Protein AF-A0A829ETJ4-F1 (afdb_monomer)

Secondary structure (DSSP, 8-state):
-EEEEEEESSSEEEEEEE--SS---EEEEEE-TTS-B--SSS--BSS---EEEEEETTSSS-EEEEEEETTS-EEEEEE-TTT--PBPP-TTSEEE-GGGHHHHHHTT-SSHHHHHHHHTTEEEB---SBTTBPPPPEEEEEE-SS-EEEEEEETTEEEEEE-SS-EE-SSS-HHHHHHHGGGGTT--SSPPP--S-TTS-----STTGGGTT---S-SHHHHHHHHHHHHHT----SSHHHHHHHHHHHHHTTPPPTT-

Organism: NCBI:txid1157475

Nearest PDB structures (foldseek):
  6a8q-assembly1_C  TM=9.999E-01  e=2.905E-44  Enterococcus faecalis T2
  5gs7-assembly1_A  TM=1.001E+00  e=2.433E-43  Enterococcus faecalis
  6a8t-assembly1_B  TM=9.973E-01  e=6.636E-43  Enterococcus faecalis T2
  4wl3-assembly1_A  TM=9.896E-01  e=3.676E-42  Enterococcus faecalis T2
  8blt-assembly2_C  TM=9.870E-01  e=4.648E-37  Ligilactobacillus salivarius

Foldseek 3Di:
DKKWFWADDPFIDTDMDDDDPDALQKDWDKDPQQDWDDFDQDDIRRGFFIKIAIARPNDPDGQGQKIATPLQKIKHWAAAPPFFDADADDPQAAEGEPSCVRVVQRRHDNAVVVSVVNVVRHGHHQDQPDPVGGDGRTKMWIDGRPFIWIWGQGPVGIDIGTDPLRMAFYDDDPVVLVVVLVVVVQADQDDDDPPPDPVDDDDPPDHRPSRPPQAQDLDRSSLSNQLSVLSVPDDFDNDPVGRVVSVVVSNVSNHDDPPD

Solvent-accessible surface area (backbone atoms only — not comparable to full-atom values): 14994 Å² total; per-residue (Å²): 84,32,44,35,42,53,51,73,72,81,58,68,47,76,54,65,51,83,47,64,98,70,82,59,56,74,34,84,43,73,47,57,35,70,52,66,46,84,49,95,62,46,83,61,38,62,62,38,47,31,31,42,30,42,17,39,65,78,56,102,53,84,40,57,47,30,36,35,22,82,64,53,23,32,40,34,61,26,48,17,76,93,51,40,41,62,36,75,89,52,88,97,37,46,33,38,29,72,76,45,42,60,60,60,46,37,29,76,32,56,41,63,66,56,39,52,62,57,57,73,42,53,37,52,24,74,55,55,85,38,97,92,45,63,75,77,44,41,31,32,46,39,35,32,82,86,52,32,36,37,42,41,37,29,87,93,43,79,44,80,40,84,34,94,74,30,64,48,32,35,56,67,62,66,70,58,59,59,58,55,51,65,82,51,72,80,51,38,93,49,81,69,79,83,80,87,48,93,90,58,91,78,80,85,86,59,87,63,58,14,43,66,85,66,54,85,54,89,49,40,62,29,32,40,54,39,42,42,55,46,53,76,71,56,83,64,58,75,48,68,70,43,41,54,50,47,50,51,54,36,51,60,75,58,60,82,56,94,94,110

Sequence (260 aa):
MCTAITYATKDHYFGRNFDYEMSYNEVVTITPRNYRFDFRKVKNLDKHYAMIGIAAGVANYPLYYEATNEKGLSMAGLNFPGNADYKELQEGKDNVAPFEFIPWILGQCSTIDEAKELLATINLVNIDFSEKLPLSPLHWLLADKEKSIVIESMKDGLHLYDNPVGVLTNNPPFDYQLFNLNNYRSLSNGTPENHFSNQISLDVYSRGMGGLGLPGVLSSVSRFVKATFTKMNAASGDSESESISQFFHILGSVEQQKGV

pLDDT: mean 97.3, std 3.04, range [80.06, 98.94]

Mean predicted aligned error: 2.96 Å

Structure (mmCIF, N/CA/C/O backbone):
data_AF-A0A829ETJ4-F1
#
_entry.id   AF-A0A829ETJ4-F1
#
loop_
_atom_site.group_PDB
_atom_site.id
_atom_site.type_symbol
_atom_site.label_atom_id
_atom_site.label_alt_id
_atom_site.label_comp_id
_atom_site.label_asym_id
_atom_site.label_entity_id
_atom_site.label_seq_id
_atom_site.pdbx_PDB_ins_code
_atom_site.Cartn_x
_atom_site.Cartn_y
_atom_site.Cartn_z
_atom_site.occupancy
_atom_site.B_iso_or_equiv
_atom_site.auth_seq_id
_atom_site.auth_comp_id
_atom_site.auth_asym_id
_atom_site.auth_atom_id
_atom_site.pdbx_PDB_model_num
ATOM 1 N N . MET A 1 1 ? -9.120 5.745 -6.210 1.00 85.31 1 MET A N 1
ATOM 2 C CA . MET A 1 1 ? -8.135 4.811 -6.800 1.00 85.31 1 MET A CA 1
ATOM 3 C C . MET A 1 1 ? -6.792 5.038 -6.121 1.00 85.31 1 MET A C 1
ATOM 5 O O . MET A 1 1 ? -6.577 6.106 -5.587 1.00 85.31 1 MET A O 1
ATOM 9 N N . CYS A 1 2 ? -5.932 4.038 -5.986 1.00 97.00 2 CYS A N 1
ATOM 10 C CA . CYS A 1 2 ? -4.686 4.192 -5.229 1.00 97.00 2 CYS A CA 1
ATOM 11 C C . CYS A 1 2 ? -3.615 3.253 -5.776 1.00 97.00 2 CYS A C 1
ATOM 13 O O . CYS A 1 2 ? -3.955 2.225 -6.365 1.00 97.00 2 CYS A O 1
ATOM 15 N N . THR A 1 3 ? -2.347 3.559 -5.506 1.00 98.81 3 THR A N 1
ATOM 16 C CA . THR A 1 3 ? -1.231 2.616 -5.668 1.00 98.81 3 THR A CA 1
ATOM 17 C C . THR A 1 3 ? -0.341 2.701 -4.435 1.00 98.81 3 THR A C 1
ATOM 19 O O . THR A 1 3 ? 0.123 3.789 -4.122 1.00 98.81 3 THR A O 1
ATOM 22 N N . ALA A 1 4 ? -0.101 1.590 -3.744 1.00 98.88 4 ALA A N 1
ATOM 23 C CA . ALA A 1 4 ? 0.839 1.501 -2.628 1.00 98.88 4 ALA A CA 1
ATOM 24 C C . ALA A 1 4 ? 1.990 0.570 -2.995 1.00 98.88 4 ALA A C 1
ATOM 26 O O . ALA A 1 4 ? 1.771 -0.437 -3.674 1.00 98.88 4 ALA A O 1
ATOM 27 N N . ILE A 1 5 ? 3.202 0.913 -2.562 1.00 98.88 5 ILE A N 1
ATOM 28 C CA . ILE A 1 5 ? 4.410 0.151 -2.877 1.00 98.88 5 ILE A CA 1
ATOM 29 C C . ILE A 1 5 ? 5.322 0.010 -1.656 1.00 98.88 5 ILE A C 1
ATOM 31 O O . ILE A 1 5 ? 5.335 0.867 -0.770 1.00 98.88 5 ILE A O 1
ATOM 35 N N . THR A 1 6 ? 6.138 -1.042 -1.672 1.00 98.69 6 THR A N 1
ATOM 36 C CA . THR A 1 6 ? 7.367 -1.151 -0.884 1.00 98.69 6 THR A CA 1
ATOM 37 C C . THR A 1 6 ? 8.590 -1.060 -1.786 1.00 98.69 6 THR A C 1
ATOM 39 O O . THR A 1 6 ? 8.617 -1.606 -2.895 1.00 98.69 6 THR A O 1
ATOM 42 N N . TYR A 1 7 ? 9.644 -0.424 -1.295 1.00 98.12 7 TYR A N 1
ATOM 43 C CA . TYR A 1 7 ? 10.938 -0.351 -1.965 1.00 98.12 7 TYR A CA 1
ATOM 44 C C . TYR A 1 7 ? 12.033 -0.516 -0.920 1.00 98.12 7 TYR A C 1
ATOM 46 O O . TYR A 1 7 ? 11.920 0.025 0.175 1.00 98.12 7 TYR A O 1
ATOM 54 N N . ALA A 1 8 ? 13.069 -1.277 -1.243 1.00 93.81 8 ALA A N 1
ATOM 55 C CA . ALA A 1 8 ? 14.175 -1.519 -0.334 1.00 93.81 8 ALA A CA 1
ATOM 56 C C . ALA A 1 8 ? 15.487 -1.166 -1.030 1.00 93.81 8 ALA A C 1
ATOM 58 O O . ALA A 1 8 ? 15.718 -1.585 -2.165 1.00 93.81 8 ALA A O 1
ATOM 59 N N . THR A 1 9 ? 16.320 -0.405 -0.330 1.00 90.75 9 THR A N 1
ATOM 60 C CA . THR A 1 9 ? 17.718 -0.136 -0.681 1.00 90.75 9 THR A CA 1
ATOM 61 C C . THR A 1 9 ? 18.571 -0.617 0.493 1.00 90.75 9 THR A C 1
ATOM 63 O O . THR A 1 9 ? 18.529 -1.800 0.834 1.00 90.75 9 THR A O 1
ATOM 66 N N . LYS A 1 10 ? 19.277 0.289 1.174 1.00 92.81 10 LYS A N 1
ATOM 67 C CA . LYS A 1 10 ? 19.810 0.065 2.517 1.00 92.81 10 LYS A CA 1
ATOM 68 C C . LYS A 1 10 ? 18.696 0.038 3.571 1.00 92.81 10 LYS A C 1
ATOM 70 O O . LYS A 1 10 ? 18.752 -0.779 4.488 1.00 92.81 10 LYS A O 1
ATOM 75 N N . ASP A 1 11 ? 17.713 0.924 3.424 1.00 95.81 11 ASP A N 1
ATOM 76 C CA . ASP A 1 11 ? 16.538 1.030 4.290 1.00 95.81 11 ASP A CA 1
ATOM 77 C C . ASP A 1 11 ? 15.284 0.501 3.571 1.00 95.81 11 ASP A C 1
ATOM 79 O O . ASP A 1 11 ? 15.311 0.174 2.379 1.00 95.81 11 ASP A O 1
ATOM 83 N N . HIS A 1 12 ? 14.177 0.381 4.307 1.00 95.75 12 HIS A N 1
ATOM 84 C CA . HIS A 1 12 ? 12.884 -0.049 3.778 1.00 95.75 12 HIS A CA 1
ATOM 85 C C . HIS A 1 12 ? 11.904 1.123 3.737 1.00 95.75 12 HIS A C 1
ATOM 87 O O . HIS A 1 12 ? 11.679 1.789 4.747 1.00 95.75 12 HIS A O 1
ATOM 93 N N . TYR A 1 13 ? 11.268 1.314 2.586 1.00 98.44 13 TYR A N 1
ATOM 94 C CA . TYR A 1 13 ? 10.328 2.395 2.324 1.00 98.44 13 TYR A CA 1
ATOM 95 C C . TYR A 1 13 ? 8.950 1.834 1.994 1.00 98.44 13 TYR A C 1
ATOM 97 O O . TYR A 1 13 ? 8.812 0.896 1.205 1.00 98.44 13 TYR A O 1
ATOM 105 N N . PHE A 1 14 ? 7.930 2.470 2.557 1.00 98.81 14 PHE A N 1
ATOM 106 C CA . PHE A 1 14 ? 6.523 2.192 2.313 1.00 98.81 14 PHE A CA 1
ATOM 107 C C . PHE A 1 14 ? 5.784 3.505 2.078 1.00 98.81 14 PHE A C 1
ATOM 109 O O . PHE A 1 14 ? 6.048 4.508 2.739 1.00 98.81 14 PHE A O 1
ATOM 116 N N . GLY A 1 15 ? 4.827 3.495 1.161 1.00 98.44 15 GLY A N 1
ATOM 117 C CA . GLY A 1 15 ? 4.074 4.690 0.818 1.00 98.44 15 GLY A CA 1
ATOM 118 C C . GLY A 1 15 ? 3.098 4.437 -0.315 1.00 98.44 15 GLY A C 1
ATOM 119 O O . GLY A 1 15 ? 3.018 3.334 -0.866 1.00 98.44 15 GLY A O 1
ATOM 120 N N . ARG A 1 16 ? 2.317 5.465 -0.643 1.00 98.69 16 ARG A N 1
ATOM 121 C CA . ARG A 1 16 ? 1.204 5.328 -1.578 1.00 98.69 16 ARG A CA 1
ATOM 122 C C . ARG A 1 16 ? 0.840 6.630 -2.275 1.00 98.69 16 ARG A C 1
ATOM 124 O O . ARG A 1 16 ? 0.963 7.703 -1.696 1.00 98.69 16 ARG A O 1
ATOM 131 N N . ASN A 1 17 ? 0.287 6.496 -3.475 1.00 98.50 17 ASN A N 1
ATOM 132 C CA . ASN A 1 17 ? -0.566 7.504 -4.092 1.00 98.50 17 ASN A CA 1
ATOM 133 C C . ASN A 1 17 ? -1.990 7.377 -3.532 1.00 98.50 17 ASN A C 1
ATOM 135 O O . ASN A 1 17 ? -2.554 6.273 -3.458 1.00 98.50 17 ASN A O 1
ATOM 139 N N . PHE A 1 18 ? -2.565 8.511 -3.138 1.00 97.00 18 PHE A N 1
ATOM 140 C CA . PHE A 1 18 ? -3.955 8.639 -2.713 1.00 97.00 18 PHE A CA 1
ATOM 141 C C . PHE A 1 18 ? -4.749 9.358 -3.810 1.00 97.00 18 PHE A C 1
ATOM 143 O O . PHE A 1 18 ? -4.813 10.584 -3.834 1.00 97.00 18 PHE A O 1
ATOM 150 N N . ASP A 1 19 ? -5.333 8.599 -4.743 1.00 92.19 19 ASP A N 1
ATOM 151 C CA . ASP A 1 19 ? -6.086 9.172 -5.864 1.00 92.19 19 ASP A CA 1
ATOM 152 C C . ASP A 1 19 ? -7.583 9.211 -5.523 1.00 92.19 19 ASP A C 1
ATOM 154 O O . ASP A 1 19 ? -8.314 8.219 -5.639 1.00 92.19 19 ASP A O 1
ATOM 158 N N . TYR A 1 20 ? -8.073 10.365 -5.094 1.00 87.00 20 TYR A N 1
ATOM 159 C CA . TYR A 1 20 ? -9.491 10.563 -4.818 1.00 87.00 20 TYR A CA 1
ATOM 160 C C . TYR A 1 20 ? -9.978 11.886 -5.404 1.00 87.00 20 TYR A C 1
ATOM 162 O O . TYR A 1 20 ? -9.203 12.819 -5.598 1.00 87.00 20 TYR A O 1
ATOM 170 N N . GLU A 1 21 ? -11.269 11.958 -5.720 1.00 82.06 21 GLU A N 1
ATOM 171 C CA . GLU A 1 21 ? -11.869 13.134 -6.366 1.00 82.06 21 GLU A CA 1
ATOM 172 C C . GLU A 1 21 ? -12.049 14.310 -5.395 1.00 82.06 21 GLU A C 1
ATOM 174 O O . GLU A 1 21 ? -12.214 15.456 -5.815 1.00 82.06 21 GLU A O 1
ATOM 179 N N . MET A 1 22 ? -12.020 14.030 -4.090 1.00 80.06 22 MET A N 1
ATOM 180 C CA . MET A 1 22 ? -12.260 14.993 -3.019 1.00 80.06 22 MET A CA 1
ATOM 181 C C . MET A 1 22 ? -11.152 14.933 -1.964 1.00 80.06 22 MET A C 1
ATOM 183 O O . MET A 1 22 ? -10.530 13.897 -1.758 1.00 80.06 22 MET A O 1
ATOM 187 N N . SER A 1 23 ? -10.939 16.049 -1.272 1.00 81.25 23 SER A N 1
ATOM 188 C CA . SER A 1 23 ? -10.069 16.130 -0.093 1.00 81.25 23 SER A CA 1
ATOM 189 C C . SER A 1 23 ? -10.928 16.130 1.173 1.00 81.25 23 SER A C 1
ATOM 191 O O . SER A 1 23 ? -11.938 16.834 1.241 1.00 81.25 23 SER A O 1
ATOM 193 N N . TYR A 1 24 ? -10.520 15.359 2.179 1.00 81.88 24 TYR A N 1
ATOM 194 C CA . TYR A 1 24 ? -11.126 15.275 3.510 1.00 81.88 24 TYR A CA 1
ATOM 195 C C . TYR A 1 24 ? -10.231 15.911 4.581 1.00 81.88 24 TYR A C 1
ATOM 197 O O 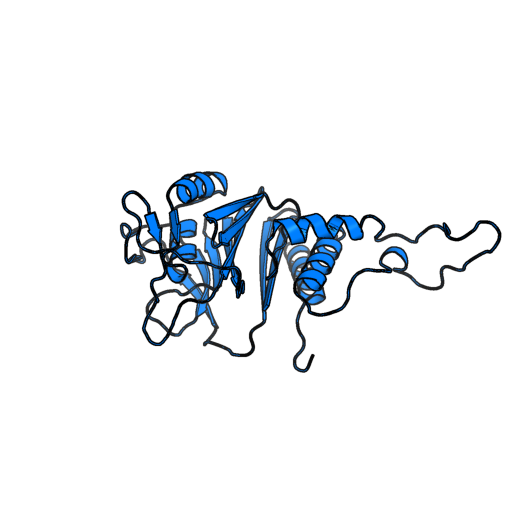. TYR A 1 24 ? -10.124 15.389 5.693 1.00 81.88 24 TYR A O 1
ATOM 205 N N . ASN A 1 25 ? -9.593 17.045 4.270 1.00 92.81 25 ASN A N 1
ATOM 206 C CA . ASN A 1 25 ? -8.676 17.720 5.194 1.00 92.81 25 ASN A CA 1
ATOM 207 C C . ASN A 1 25 ? -7.556 16.765 5.659 1.00 92.81 25 ASN A C 1
ATOM 209 O O . ASN A 1 25 ? -7.378 16.525 6.854 1.00 92.81 25 ASN A O 1
ATOM 213 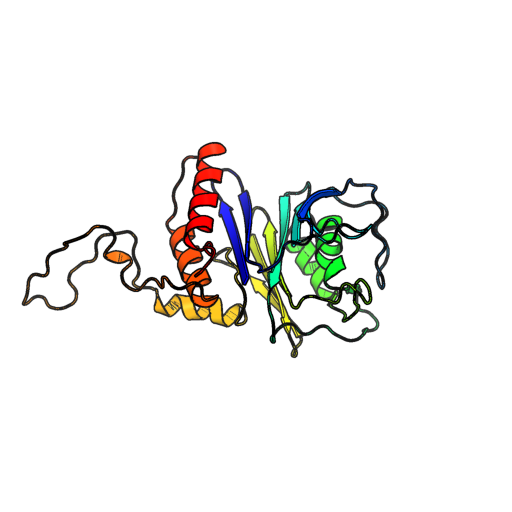N N . GLU A 1 26 ? -6.864 16.154 4.695 1.00 95.81 26 GLU A N 1
ATOM 214 C CA . GLU A 1 26 ? -5.748 15.236 4.924 1.00 95.81 26 GLU A CA 1
ATOM 215 C C . GLU A 1 26 ? -4.664 15.912 5.772 1.00 95.81 26 GLU A C 1
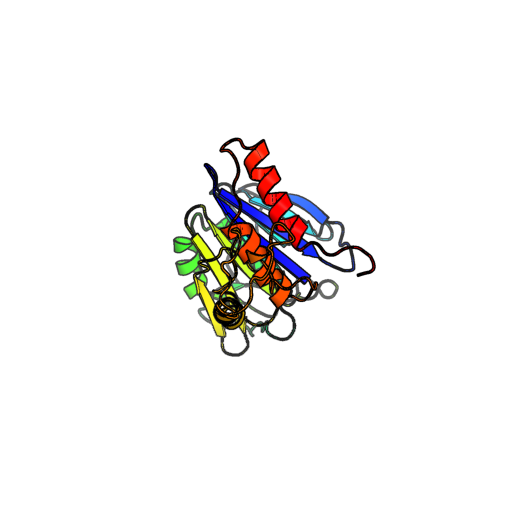ATOM 217 O O . GLU A 1 26 ? -4.149 16.974 5.417 1.00 95.81 26 GLU A O 1
ATOM 222 N N . VAL A 1 27 ? -4.289 15.283 6.886 1.00 97.50 27 VAL A N 1
ATOM 223 C CA . VAL A 1 27 ? -3.269 15.805 7.801 1.00 97.50 27 VAL A CA 1
ATOM 224 C C . VAL A 1 27 ? -2.306 14.711 8.234 1.00 97.50 27 VAL A C 1
ATOM 226 O O . VAL A 1 27 ? -2.707 13.590 8.562 1.00 97.50 27 VAL A O 1
ATOM 229 N N . VAL A 1 28 ? -1.018 15.053 8.292 1.00 98.44 28 VAL A N 1
ATOM 230 C CA . VAL A 1 28 ? -0.015 14.195 8.931 1.00 98.44 28 VAL A CA 1
ATOM 231 C C . VAL A 1 28 ? -0.318 14.148 10.425 1.00 98.44 28 VAL A C 1
ATOM 233 O O . VAL A 1 28 ? -0.333 15.176 11.100 1.00 98.44 28 VAL A O 1
ATOM 236 N N . THR A 1 29 ? -0.564 12.948 10.936 1.00 98.62 29 THR A N 1
ATOM 237 C CA . THR A 1 29 ? -1.001 12.701 12.309 1.00 98.62 29 THR A CA 1
ATOM 238 C C . THR A 1 29 ? -0.043 11.742 12.993 1.00 98.62 29 THR A C 1
ATOM 240 O O . THR A 1 29 ? 0.185 10.627 12.519 1.00 98.62 29 THR A O 1
ATOM 243 N N . ILE A 1 30 ? 0.488 12.166 14.140 1.00 98.75 30 ILE A N 1
ATOM 244 C CA . ILE A 1 30 ? 1.283 11.325 15.036 1.00 98.75 30 ILE A CA 1
ATOM 245 C C . ILE A 1 30 ? 0.396 10.925 16.210 1.00 98.75 30 ILE A C 1
ATOM 247 O O . ILE A 1 30 ? -0.053 11.789 16.964 1.00 98.75 30 ILE A O 1
ATOM 251 N N . THR A 1 31 ? 0.186 9.626 16.405 1.00 98.75 31 THR A N 1
ATOM 252 C CA . THR A 1 31 ? -0.506 9.106 17.586 1.00 98.75 31 THR A CA 1
ATOM 253 C C . THR A 1 31 ? 0.531 8.570 18.580 1.00 98.75 31 THR A C 1
ATOM 255 O O . THR A 1 31 ? 1.184 7.559 18.303 1.00 98.75 31 THR A O 1
ATOM 258 N N . PRO A 1 32 ? 0.750 9.247 19.725 1.00 98.62 32 PRO A N 1
ATOM 259 C CA . PRO A 1 32 ? 1.758 8.846 20.703 1.00 98.62 32 PRO A CA 1
ATOM 260 C C . PRO A 1 32 ? 1.321 7.607 21.496 1.00 98.62 32 PRO A C 1
ATOM 262 O O . PRO A 1 32 ? 0.137 7.329 21.625 1.00 98.62 32 PRO A O 1
ATOM 265 N N . ARG A 1 33 ? 2.285 6.916 22.117 1.00 98.69 33 ARG A N 1
ATOM 266 C CA . ARG A 1 33 ? 2.104 5.609 22.790 1.00 98.69 33 ARG A CA 1
ATOM 267 C C . ARG A 1 33 ? 0.994 5.520 23.840 1.00 98.69 33 ARG A C 1
ATOM 269 O O . ARG A 1 33 ? 0.542 4.421 24.125 1.00 98.69 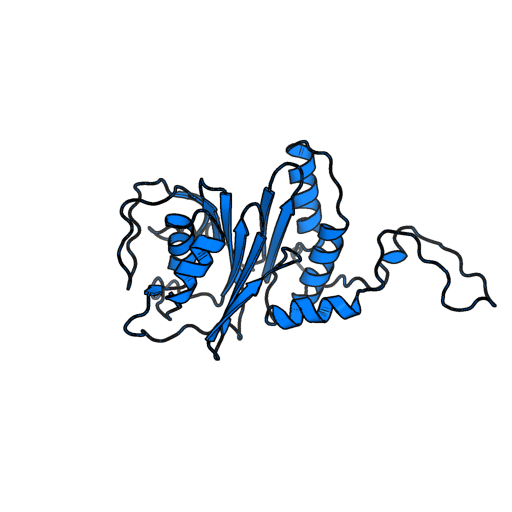33 ARG A O 1
ATOM 276 N N . ASN A 1 34 ? 0.649 6.640 24.475 1.00 98.44 34 ASN A N 1
ATOM 277 C CA . ASN A 1 34 ? -0.326 6.707 25.572 1.00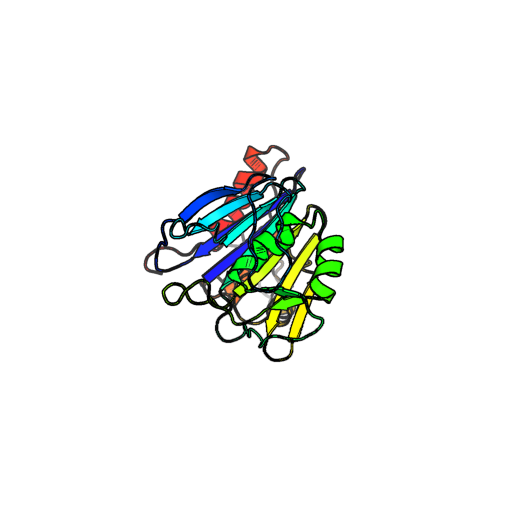 98.44 34 ASN A CA 1
ATOM 278 C C . ASN A 1 34 ? -1.618 7.428 25.150 1.00 98.44 34 ASN A C 1
ATOM 280 O O . ASN A 1 34 ? -2.389 7.861 26.005 1.00 98.44 34 ASN A O 1
ATOM 284 N N . TYR A 1 35 ? -1.821 7.642 23.848 1.00 98.38 35 TYR A N 1
ATOM 285 C CA . TYR A 1 35 ? -3.148 7.957 23.345 1.00 98.38 35 TYR A CA 1
ATOM 286 C C . TYR A 1 35 ? -4.017 6.709 23.520 1.00 98.38 35 TYR A C 1
ATOM 288 O O . TYR A 1 35 ? -3.558 5.590 23.322 1.00 98.38 35 TYR A O 1
ATOM 296 N N . ARG A 1 36 ? -5.263 6.876 23.947 1.00 98.06 36 ARG A N 1
ATOM 297 C CA . ARG A 1 36 ? -6.152 5.737 24.163 1.00 98.06 36 ARG A CA 1
ATOM 298 C C . ARG A 1 36 ? -6.919 5.443 22.882 1.00 98.06 36 ARG A C 1
ATOM 300 O O . ARG A 1 36 ? -7.660 6.301 22.410 1.00 98.06 36 ARG A O 1
ATOM 307 N N . PHE A 1 37 ? -6.797 4.224 22.363 1.00 98.50 37 PHE A N 1
ATOM 308 C CA . PHE A 1 37 ? -7.695 3.733 21.322 1.00 98.50 37 PHE A CA 1
ATOM 309 C C . PHE A 1 37 ? -8.920 3.075 21.949 1.00 98.50 37 PHE A C 1
ATOM 311 O O . PHE A 1 37 ? -8.828 1.987 22.523 1.00 98.50 37 PHE A O 1
ATOM 318 N N . ASP A 1 38 ? -10.065 3.747 21.826 1.00 97.69 38 ASP A N 1
ATOM 319 C CA . ASP A 1 38 ? -11.371 3.174 22.131 1.00 97.69 38 ASP A CA 1
ATOM 320 C C . ASP A 1 38 ? -11.886 2.397 20.914 1.00 97.69 38 ASP A C 1
ATOM 322 O O . ASP A 1 38 ? -12.224 2.994 19.890 1.00 97.69 38 ASP A O 1
ATOM 326 N N . PHE A 1 39 ? -11.935 1.071 21.035 1.00 98.31 39 PHE A N 1
ATOM 327 C CA . PHE A 1 39 ? -12.462 0.187 20.001 1.00 98.31 39 PHE A CA 1
ATOM 328 C C . PHE A 1 39 ? -13.922 -0.168 20.287 1.00 98.31 39 PHE A C 1
ATOM 330 O O . PHE A 1 39 ? -14.331 -0.336 21.437 1.00 98.31 39 PHE A O 1
ATOM 337 N N . ARG A 1 40 ? -14.740 -0.313 19.242 1.00 98.06 40 ARG A N 1
ATOM 338 C CA . ARG A 1 40 ? -16.186 -0.548 19.393 1.00 98.06 40 ARG A CA 1
ATOM 339 C C . ARG A 1 40 ? -16.513 -1.910 19.999 1.00 98.06 40 ARG A C 1
ATOM 341 O O . ARG A 1 40 ? -17.498 -2.024 20.733 1.00 98.06 40 ARG A O 1
ATOM 348 N N . LYS A 1 41 ? -15.771 -2.952 19.608 1.00 98.31 41 LYS A N 1
ATOM 349 C CA . LYS A 1 41 ? -16.135 -4.362 19.853 1.00 98.31 41 LYS A CA 1
ATOM 350 C C . LYS A 1 41 ? -14.968 -5.257 20.284 1.00 98.31 41 LYS A C 1
ATOM 352 O O . LYS A 1 41 ? -15.164 -6.457 20.453 1.00 98.31 41 LYS A O 1
ATOM 357 N N . VAL A 1 42 ? -13.800 -4.671 20.528 1.00 97.94 42 VAL A N 1
ATOM 358 C CA . VAL A 1 42 ? -12.635 -5.331 21.134 1.00 97.94 42 VAL A CA 1
ATOM 359 C C . VAL A 1 42 ? -12.118 -4.494 22.301 1.00 97.94 42 VAL A C 1
ATOM 361 O O . VAL A 1 42 ? -12.594 -3.387 22.549 1.00 97.94 42 VAL A O 1
ATOM 364 N N . LYS A 1 43 ? -11.165 -5.034 23.063 1.00 97.19 43 LYS A N 1
ATOM 365 C CA . LYS A 1 43 ? -10.579 -4.323 24.200 1.00 97.19 43 LYS A CA 1
ATOM 366 C C . LYS A 1 43 ? -9.807 -3.089 23.725 1.00 97.19 43 LYS A C 1
ATOM 368 O O . LYS A 1 43 ? -9.021 -3.165 22.788 1.00 97.19 43 LYS A O 1
ATOM 373 N N . ASN A 1 44 ? -9.980 -1.988 24.447 1.00 98.19 44 ASN A N 1
ATOM 374 C CA . ASN A 1 44 ? -9.227 -0.757 24.238 1.00 98.19 44 ASN A CA 1
ATOM 375 C C . ASN A 1 44 ? -7.720 -0.945 24.446 1.00 98.19 44 ASN A C 1
ATOM 377 O O . ASN A 1 44 ? -7.287 -1.738 25.289 1.00 98.19 44 ASN A O 1
ATOM 381 N N . LEU A 1 45 ? -6.933 -0.136 23.737 1.00 98.25 45 LEU A N 1
ATOM 382 C CA . LEU A 1 45 ? -5.494 -0.015 23.954 1.00 98.25 45 LEU A CA 1
ATOM 383 C C . LEU A 1 45 ? -5.197 1.329 24.625 1.00 98.25 45 LEU A C 1
ATOM 385 O O . LEU A 1 45 ? -5.174 2.366 23.968 1.00 98.25 45 LEU A O 1
ATOM 389 N N . ASP A 1 46 ? -4.953 1.308 25.938 1.00 98.00 46 ASP A N 1
ATOM 390 C CA . ASP A 1 46 ? -4.497 2.493 26.688 1.00 98.00 46 ASP A CA 1
ATOM 391 C C . ASP A 1 46 ? -2.996 2.778 26.471 1.00 98.00 46 ASP A C 1
ATOM 393 O O . ASP A 1 46 ? -2.512 3.876 26.744 1.00 98.00 46 ASP A O 1
ATOM 397 N N . LYS A 1 47 ? -2.247 1.767 26.007 1.00 98.06 47 LYS A N 1
ATOM 398 C CA . LYS A 1 47 ? -0.836 1.867 25.637 1.00 98.06 47 LYS A CA 1
ATOM 399 C C . LYS A 1 47 ? -0.556 1.010 24.410 1.00 98.06 47 LYS A C 1
ATOM 401 O O . LYS A 1 47 ? -0.915 -0.164 24.389 1.00 98.06 47 LYS A O 1
ATOM 406 N N . HIS A 1 48 ? 0.112 1.590 23.424 1.00 98.75 48 HIS A N 1
ATOM 407 C CA . HIS A 1 48 ? 0.384 0.969 22.131 1.00 98.75 48 HIS A CA 1
ATOM 408 C C . HIS A 1 48 ? 1.676 1.542 21.516 1.00 98.75 48 HIS A C 1
ATOM 410 O O . HIS A 1 48 ? 2.293 2.454 22.078 1.00 98.75 48 HIS A O 1
ATOM 416 N N . TYR A 1 49 ? 2.120 1.018 20.374 1.00 98.88 49 TYR A N 1
ATOM 417 C CA . TYR A 1 49 ? 3.227 1.615 19.619 1.00 98.88 49 TYR A CA 1
ATOM 418 C C . TYR A 1 49 ? 2.847 2.983 19.052 1.00 98.88 49 TYR A C 1
ATOM 420 O O . TYR A 1 49 ? 1.740 3.167 18.547 1.00 98.88 49 TYR A O 1
ATOM 428 N N . ALA A 1 50 ? 3.761 3.951 19.124 1.00 98.88 50 ALA A N 1
ATOM 429 C CA . ALA A 1 50 ? 3.575 5.227 18.446 1.00 98.88 50 ALA A CA 1
ATOM 430 C C . ALA A 1 50 ? 3.522 5.008 16.930 1.00 98.88 50 ALA A C 1
ATOM 432 O O . ALA A 1 50 ? 4.238 4.156 16.403 1.00 98.88 50 ALA A O 1
ATOM 433 N N . MET A 1 51 ? 2.706 5.796 16.237 1.00 98.75 51 MET A N 1
ATOM 434 C CA . MET A 1 51 ? 2.565 5.720 14.784 1.00 98.75 51 MET A CA 1
ATOM 435 C C . MET A 1 51 ? 2.437 7.100 14.153 1.00 98.75 51 MET A C 1
ATOM 437 O O . MET A 1 51 ? 1.992 8.052 14.796 1.00 98.75 51 MET A O 1
ATOM 441 N N . ILE A 1 52 ? 2.854 7.195 12.896 1.00 98.88 52 ILE A N 1
ATOM 442 C CA . ILE A 1 52 ? 2.761 8.385 12.054 1.00 98.88 52 ILE A CA 1
ATOM 443 C C . ILE A 1 52 ? 2.160 7.994 10.707 1.00 98.88 52 ILE A C 1
ATOM 445 O O . ILE A 1 52 ? 2.500 6.956 10.148 1.00 98.88 52 ILE A O 1
ATOM 449 N N . GLY A 1 53 ? 1.275 8.829 10.180 1.00 98.69 53 GLY A N 1
ATOM 450 C CA . GLY A 1 53 ? 0.617 8.590 8.900 1.00 98.69 53 GLY A CA 1
ATOM 451 C C . GLY A 1 53 ? -0.228 9.778 8.470 1.00 98.69 53 GLY A C 1
ATOM 452 O O . GLY A 1 53 ? -0.303 10.770 9.198 1.00 98.69 53 GLY A O 1
ATOM 453 N N . ILE A 1 54 ? -0.880 9.681 7.316 1.00 98.50 54 ILE A N 1
ATOM 454 C CA . ILE A 1 54 ? -1.884 10.662 6.894 1.00 98.50 54 ILE A CA 1
ATOM 455 C C . ILE A 1 54 ? -3.259 10.154 7.322 1.00 98.50 54 ILE A C 1
ATOM 457 O O . ILE A 1 54 ? -3.628 9.007 7.065 1.00 98.50 54 ILE A O 1
ATOM 461 N N . ALA A 1 55 ? -4.023 11.017 7.984 1.00 97.44 55 ALA A N 1
ATOM 462 C CA . ALA A 1 55 ? -5.382 10.739 8.426 1.00 97.44 55 ALA A CA 1
ATOM 463 C C . ALA A 1 55 ? -6.356 11.811 7.928 1.00 97.44 55 ALA A C 1
ATOM 465 O O . ALA A 1 55 ? -5.957 12.933 7.603 1.00 97.44 55 ALA A O 1
ATOM 466 N N . ALA A 1 56 ? -7.644 11.478 7.911 1.00 95.19 56 ALA A N 1
ATOM 467 C CA . ALA A 1 56 ? -8.699 12.457 7.696 1.00 95.19 56 ALA A CA 1
ATOM 468 C C . ALA A 1 56 ? -8.864 13.329 8.955 1.00 95.19 56 ALA A C 1
ATOM 470 O O . ALA A 1 56 ? -9.300 12.853 10.007 1.00 95.19 56 ALA A O 1
ATOM 471 N N . GLY A 1 57 ? -8.543 14.621 8.855 1.00 91.81 57 GLY A N 1
ATOM 472 C CA . GLY A 1 57 ? -8.583 15.585 9.960 1.00 91.81 57 GLY A CA 1
ATOM 473 C C . GLY A 1 57 ? -9.990 16.082 10.305 1.00 91.81 57 GLY A C 1
ATOM 474 O O . GLY A 1 57 ? -10.179 17.277 10.523 1.00 91.81 57 GLY A O 1
ATOM 475 N N . VAL A 1 58 ? -10.988 15.195 10.283 1.00 88.12 58 VAL A N 1
ATOM 476 C CA . VAL A 1 58 ? -12.426 15.529 10.377 1.00 88.12 58 VAL A CA 1
ATOM 477 C C . VAL A 1 58 ? -13.115 14.946 11.611 1.00 88.12 58 VAL A C 1
ATOM 479 O O . VAL A 1 58 ? -14.298 15.197 11.837 1.00 88.12 58 VAL A O 1
ATOM 482 N N . ALA A 1 59 ? -12.395 14.169 12.417 1.00 86.56 59 ALA A N 1
ATOM 483 C CA . ALA A 1 59 ? -12.927 13.489 13.587 1.00 86.56 59 ALA A CA 1
ATOM 484 C C . ALA A 1 59 ? -11.956 13.561 14.769 1.00 86.56 59 ALA A C 1
ATOM 486 O O . ALA A 1 59 ? -10.750 13.710 14.596 1.00 86.56 59 ALA A O 1
ATOM 487 N N . ASN A 1 60 ? -12.477 13.379 15.985 1.00 89.62 60 ASN A N 1
ATOM 488 C CA . ASN A 1 60 ? -11.657 13.223 17.191 1.00 89.62 60 ASN A CA 1
ATOM 489 C C . ASN A 1 60 ? -11.138 11.777 17.350 1.00 89.62 60 ASN A C 1
ATOM 491 O O . ASN A 1 60 ? -11.209 11.191 18.427 1.00 89.62 60 ASN A O 1
ATOM 495 N N . TYR A 1 61 ? -10.701 11.182 16.244 1.00 95.56 61 TYR A N 1
ATOM 496 C CA . TYR A 1 61 ? -10.124 9.845 16.141 1.00 95.56 61 TYR A CA 1
ATOM 497 C C . TYR A 1 61 ? -9.207 9.843 14.911 1.00 95.56 61 TYR A C 1
ATOM 499 O O . TYR A 1 61 ? -9.605 10.405 13.885 1.00 95.56 61 TYR A O 1
ATOM 507 N N . PRO A 1 62 ? -8.001 9.252 14.966 1.00 96.69 62 PRO A N 1
ATOM 508 C CA . PRO A 1 62 ? -7.078 9.278 13.837 1.00 96.69 62 PRO A CA 1
ATOM 509 C C . PRO A 1 62 ? -7.523 8.278 12.756 1.00 96.69 62 PRO A C 1
ATOM 511 O O . PRO A 1 62 ? -7.123 7.116 12.739 1.00 96.69 62 PRO A O 1
ATOM 514 N N . LEU A 1 63 ? -8.383 8.741 11.849 1.00 97.50 63 LEU A N 1
ATOM 515 C CA . LEU A 1 63 ? -8.878 7.980 10.700 1.00 97.50 63 LEU A CA 1
ATOM 516 C C . LEU A 1 63 ? -7.793 7.885 9.618 1.00 97.50 63 LEU A C 1
ATOM 518 O O . LEU A 1 63 ? -7.809 8.636 8.644 1.00 97.50 63 LEU A O 1
ATOM 522 N N . TYR A 1 64 ? -6.814 7.007 9.836 1.00 98.44 64 TYR A N 1
ATOM 523 C CA . TYR A 1 64 ? -5.664 6.825 8.952 1.00 98.44 64 TYR A CA 1
ATOM 524 C C . TYR A 1 64 ? -6.048 6.269 7.575 1.00 98.44 64 TYR A C 1
ATOM 526 O O . TYR A 1 64 ? -6.798 5.300 7.466 1.00 98.44 64 TYR A O 1
ATOM 534 N N . TYR A 1 65 ? -5.454 6.840 6.527 1.00 98.12 65 TYR A N 1
ATOM 535 C CA . TYR A 1 65 ? -5.413 6.249 5.187 1.00 98.12 65 TYR A CA 1
ATOM 536 C C . TYR A 1 65 ? -4.254 5.259 5.057 1.00 98.12 65 TYR A C 1
ATOM 538 O O . TYR A 1 65 ? -4.399 4.181 4.472 1.00 98.12 65 TYR A O 1
ATOM 546 N N . GLU A 1 66 ? -3.116 5.633 5.635 1.00 98.75 66 GLU A N 1
ATOM 547 C CA . GLU A 1 66 ? -1.934 4.814 5.840 1.00 98.75 66 GLU A CA 1
ATOM 548 C C . GLU A 1 66 ? -1.147 5.3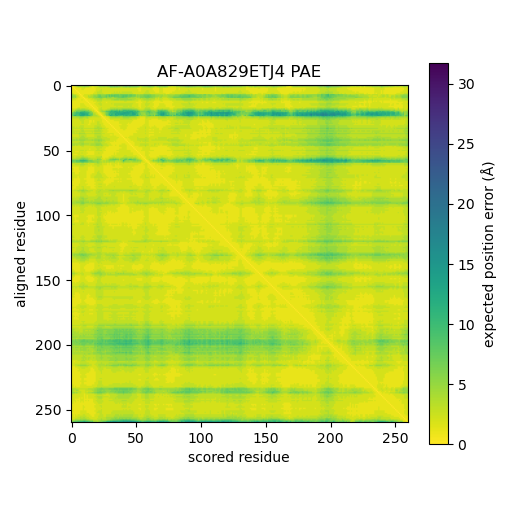25 7.045 1.00 98.75 66 GLU A C 1
ATOM 550 O O . GLU A 1 66 ? -1.256 6.495 7.415 1.00 98.75 66 GLU A O 1
ATOM 555 N N . ALA A 1 67 ? -0.342 4.453 7.643 1.00 98.88 67 ALA A N 1
ATOM 556 C CA . ALA A 1 67 ? 0.579 4.809 8.713 1.00 98.88 67 ALA A CA 1
ATOM 557 C C . ALA A 1 67 ? 1.744 3.815 8.806 1.00 98.88 67 ALA A C 1
ATOM 559 O O . ALA A 1 67 ? 1.661 2.692 8.307 1.00 98.88 67 ALA A O 1
ATOM 560 N N . THR A 1 68 ? 2.812 4.227 9.485 1.00 98.88 68 THR A N 1
ATOM 561 C CA . THR A 1 68 ? 3.887 3.356 9.968 1.00 98.88 68 THR A CA 1
ATOM 562 C C . THR A 1 68 ? 4.047 3.521 11.473 1.00 98.88 68 THR A C 1
ATOM 564 O O . THR A 1 68 ? 3.876 4.624 12.005 1.00 98.88 68 THR A O 1
ATOM 567 N N . ASN A 1 69 ? 4.360 2.439 12.181 1.00 98.88 69 ASN A N 1
ATOM 568 C CA . ASN A 1 69 ? 4.645 2.498 13.609 1.00 98.88 69 ASN A CA 1
ATOM 569 C C . ASN A 1 69 ? 6.146 2.613 13.907 1.00 98.88 69 ASN A C 1
ATOM 571 O O . ASN A 1 69 ? 7.006 2.415 13.052 1.00 98.88 69 ASN A O 1
ATOM 575 N N . GLU A 1 70 ? 6.476 2.896 15.166 1.00 98.75 70 GLU A N 1
ATOM 576 C CA . GLU A 1 70 ? 7.859 3.027 15.647 1.00 98.75 70 GLU A CA 1
ATOM 577 C C . GLU A 1 70 ? 8.707 1.743 15.535 1.00 98.75 70 GLU A C 1
ATOM 579 O O . GLU A 1 70 ? 9.889 1.760 15.879 1.00 98.75 70 GLU A O 1
ATOM 584 N N . LYS A 1 71 ? 8.110 0.620 15.119 1.00 98.62 71 LYS A N 1
ATOM 585 C CA . LYS A 1 71 ? 8.785 -0.663 14.890 1.00 98.62 71 LYS A CA 1
ATOM 586 C C . LYS A 1 71 ? 9.074 -0.932 13.413 1.00 98.62 71 LYS A C 1
ATOM 588 O O . LYS A 1 71 ? 9.742 -1.917 13.118 1.00 98.62 71 LYS A O 1
ATOM 593 N N . GLY A 1 72 ? 8.642 -0.048 12.513 1.00 98.25 72 GLY A N 1
ATOM 594 C CA . GLY A 1 72 ? 8.841 -0.193 11.071 1.00 98.25 72 GLY A CA 1
ATOM 595 C C . GLY A 1 72 ? 7.793 -1.072 10.386 1.00 98.25 72 GLY A C 1
ATOM 596 O O . GLY A 1 72 ? 8.037 -1.531 9.273 1.00 98.25 72 GLY A O 1
ATOM 597 N N . LEU A 1 73 ? 6.644 -1.311 11.031 1.00 98.88 73 LEU A N 1
ATOM 598 C CA . LEU A 1 73 ? 5.484 -1.941 10.404 1.00 98.88 73 LEU A CA 1
ATOM 599 C C . LEU A 1 73 ? 4.583 -0.853 9.813 1.00 98.88 73 LEU A C 1
ATOM 601 O O . LEU A 1 73 ? 4.176 0.073 10.517 1.00 98.88 73 LEU A O 1
ATOM 605 N N . SER A 1 74 ? 4.257 -0.981 8.531 1.00 98.88 74 SER A N 1
ATOM 606 C CA . SER A 1 74 ? 3.479 -0.008 7.765 1.00 98.88 74 SER A CA 1
ATOM 607 C C . SER A 1 74 ? 2.228 -0.632 7.174 1.00 98.88 74 SER A C 1
ATOM 609 O O . SER A 1 74 ? 2.272 -1.762 6.695 1.00 98.88 74 SER A O 1
ATOM 611 N N . MET A 1 75 ? 1.124 0.110 7.154 1.00 98.94 75 MET A N 1
ATOM 612 C CA . MET A 1 75 ? -0.155 -0.354 6.623 1.00 98.94 75 MET A CA 1
ATOM 613 C C . MET A 1 75 ? -0.869 0.757 5.856 1.00 98.94 75 MET A C 1
ATOM 615 O O . MET A 1 75 ? -0.890 1.896 6.314 1.00 98.94 75 MET A O 1
ATOM 619 N N . ALA A 1 76 ? -1.494 0.427 4.725 1.00 98.94 76 ALA A N 1
ATOM 620 C CA . ALA A 1 76 ? -2.321 1.348 3.942 1.00 98.94 76 ALA A CA 1
ATOM 621 C C . ALA A 1 76 ? -3.629 0.681 3.523 1.00 98.94 76 ALA A C 1
ATOM 623 O O . ALA A 1 76 ? -3.608 -0.443 3.025 1.00 98.94 76 ALA A O 1
ATOM 624 N N . GLY A 1 77 ? -4.750 1.392 3.676 1.00 98.75 77 GLY A N 1
ATOM 625 C CA . GLY A 1 77 ? -6.051 0.998 3.134 1.00 98.75 77 GLY A CA 1
ATOM 626 C C . GLY A 1 77 ? -6.279 1.610 1.756 1.00 98.75 77 GLY A C 1
ATOM 627 O O . GLY A 1 77 ? -6.188 2.827 1.594 1.00 98.75 77 GLY A O 1
ATOM 628 N N . LEU A 1 78 ? -6.553 0.783 0.749 1.00 98.81 78 LEU A N 1
ATOM 629 C CA . LEU A 1 78 ? -6.763 1.183 -0.643 1.00 98.81 78 LEU A CA 1
ATOM 630 C C . LEU A 1 78 ? -8.186 0.821 -1.083 1.00 98.81 78 LEU A C 1
ATOM 632 O O . LEU A 1 78 ? -8.744 -0.177 -0.643 1.00 98.81 78 LEU A O 1
ATOM 636 N N . ASN A 1 79 ? -8.777 1.637 -1.958 1.00 98.12 79 ASN A N 1
ATOM 637 C CA . ASN A 1 79 ? -10.162 1.461 -2.405 1.00 98.12 79 ASN A CA 1
ATOM 638 C C . ASN A 1 79 ? -10.382 0.098 -3.095 1.00 98.12 79 ASN A C 1
ATOM 640 O O . ASN A 1 79 ? -9.672 -0.221 -4.049 1.00 98.12 79 ASN A O 1
ATOM 644 N N . PHE A 1 80 ? -11.398 -0.655 -2.676 1.00 98.50 80 PHE A N 1
ATOM 645 C CA . PHE A 1 80 ? -11.718 -2.005 -3.163 1.00 98.50 80 PHE A CA 1
ATOM 646 C C . PHE A 1 80 ? -13.236 -2.210 -3.386 1.00 98.50 80 PHE A C 1
ATOM 648 O O . PHE A 1 80 ? -13.863 -3.109 -2.815 1.00 98.50 80 PHE A O 1
ATOM 655 N N . PRO A 1 81 ? -13.884 -1.336 -4.182 1.00 97.25 81 PRO A N 1
ATOM 656 C CA . PRO A 1 81 ? -15.338 -1.288 -4.291 1.00 97.25 81 PRO A CA 1
ATOM 657 C C . PRO A 1 81 ? -15.896 -2.531 -4.983 1.00 97.25 81 PRO A C 1
ATOM 659 O O . PRO A 1 81 ? -15.341 -3.003 -5.973 1.00 97.25 81 PRO A O 1
ATOM 662 N N . GLY A 1 82 ? -17.021 -3.040 -4.482 1.00 97.25 82 GLY A N 1
ATOM 663 C CA . GLY A 1 82 ? -17.722 -4.201 -5.042 1.00 97.25 82 GLY A CA 1
ATOM 664 C C . GLY A 1 82 ? -17.136 -5.565 -4.662 1.00 97.25 82 GLY A C 1
ATOM 665 O O . GLY A 1 82 ? -17.862 -6.552 -4.751 1.00 97.25 82 GLY A O 1
ATOM 666 N N . ASN A 1 83 ? -15.880 -5.620 -4.206 1.00 98.00 83 ASN A N 1
ATOM 667 C CA . ASN A 1 83 ? -15.246 -6.843 -3.708 1.00 98.00 83 ASN A CA 1
ATOM 668 C C . ASN A 1 83 ? -15.129 -6.867 -2.179 1.00 98.00 83 ASN A C 1
ATOM 670 O O . ASN A 1 83 ? -15.291 -7.935 -1.589 1.00 98.00 83 ASN A O 1
ATOM 674 N N . ALA A 1 84 ? -14.892 -5.710 -1.543 1.00 98.62 84 ALA A N 1
ATOM 675 C CA . ALA A 1 84 ? -14.884 -5.605 -0.088 1.00 98.62 84 ALA A CA 1
ATOM 676 C C . ALA A 1 84 ? -16.245 -6.011 0.499 1.00 98.62 84 ALA A C 1
ATOM 678 O O . ALA A 1 84 ? -17.287 -5.499 0.083 1.00 98.62 84 ALA A O 1
ATOM 679 N N . ASP A 1 85 ? -16.221 -6.901 1.486 1.00 98.75 85 ASP A N 1
ATOM 680 C CA . ASP A 1 85 ? -17.396 -7.385 2.201 1.00 98.75 85 ASP A CA 1
ATOM 681 C C . ASP A 1 85 ? -17.093 -7.421 3.702 1.00 98.75 85 ASP A C 1
ATOM 683 O O . ASP A 1 85 ? -16.205 -8.151 4.159 1.00 98.75 85 ASP A O 1
ATOM 687 N N . TYR A 1 86 ? -17.812 -6.594 4.458 1.00 98.62 86 TYR A N 1
ATOM 688 C CA . TYR A 1 86 ? -17.686 -6.484 5.909 1.00 98.62 86 TYR A CA 1
ATOM 689 C C . TYR A 1 86 ? -18.827 -7.227 6.583 1.00 98.62 86 TYR A C 1
ATOM 691 O O . TYR A 1 86 ? -19.967 -7.205 6.123 1.00 98.62 86 TYR A O 1
ATOM 699 N N . LYS A 1 87 ? -18.502 -7.913 7.670 1.00 98.44 87 LYS A N 1
ATOM 700 C CA . LYS A 1 87 ? -19.337 -8.958 8.248 1.00 98.44 87 LYS A CA 1
ATOM 701 C C . LYS A 1 87 ? -20.228 -8.428 9.361 1.00 98.44 87 LYS A C 1
ATOM 703 O O . LYS A 1 87 ? -19.990 -7.370 9.945 1.00 98.44 87 LYS A O 1
ATOM 708 N N . GLU A 1 88 ? -21.232 -9.223 9.694 1.00 98.38 88 GLU A N 1
ATOM 709 C CA . GLU A 1 88 ? -21.929 -9.090 10.967 1.00 98.38 88 GLU A CA 1
ATOM 710 C C . GLU A 1 88 ? -21.006 -9.476 12.129 1.00 98.38 88 GLU A C 1
ATOM 712 O O . GLU A 1 88 ? -19.968 -10.120 11.944 1.00 98.38 88 GLU A O 1
ATOM 717 N N . LEU A 1 89 ? -21.397 -9.089 13.344 1.00 98.31 89 LEU A N 1
ATOM 718 C CA . LEU A 1 89 ? -20.687 -9.489 14.556 1.00 98.31 89 LEU A CA 1
ATOM 719 C C . LEU A 1 89 ? -20.620 -11.017 14.665 1.00 98.31 89 LEU A C 1
ATOM 721 O O . LEU A 1 89 ? -21.630 -11.705 14.518 1.00 98.31 89 LEU A O 1
ATOM 725 N N . GLN A 1 90 ? -19.442 -11.532 15.007 1.00 98.00 90 GLN A N 1
ATOM 726 C CA . GLN A 1 90 ? -19.218 -12.956 15.227 1.00 98.00 90 GLN A CA 1
ATOM 727 C C . GLN A 1 90 ? -18.663 -13.198 16.633 1.00 98.00 90 GLN A C 1
ATOM 729 O O . GLN A 1 90 ? -17.644 -12.628 17.025 1.00 98.00 90 GLN A O 1
ATOM 734 N N . GLU A 1 91 ? -19.330 -14.056 17.404 1.00 97.50 91 GLU A N 1
ATOM 735 C CA . GLU A 1 91 ? -18.871 -14.447 18.739 1.00 97.50 91 GLU A CA 1
ATOM 736 C C . GLU A 1 91 ? -17.539 -15.213 18.667 1.00 97.50 91 GLU A C 1
ATOM 738 O O . GLU A 1 91 ? -17.294 -15.983 17.737 1.00 97.50 91 GLU A O 1
ATOM 743 N N . GLY A 1 92 ? -16.657 -14.979 19.643 1.00 96.94 92 GLY A N 1
ATOM 744 C CA . GLY A 1 92 ? -15.330 -15.602 19.700 1.00 96.94 92 GLY A CA 1
ATOM 745 C C . GLY A 1 92 ? -14.312 -15.049 18.695 1.00 96.94 92 GLY A C 1
ATOM 746 O O . GLY A 1 92 ? -13.204 -15.576 18.616 1.00 96.94 92 GLY A O 1
ATOM 747 N N . LYS A 1 93 ? -14.668 -14.004 17.937 1.00 98.19 93 LYS A N 1
ATOM 748 C CA . LYS A 1 93 ? -13.771 -13.275 17.033 1.00 98.19 93 LYS A CA 1
ATOM 749 C C . LYS A 1 93 ? -13.464 -11.877 17.557 1.00 98.19 93 LYS A C 1
ATOM 751 O O . LYS A 1 93 ? -14.283 -11.258 18.242 1.00 98.19 93 LYS A O 1
ATOM 756 N N . ASP A 1 94 ? -12.315 -11.356 17.151 1.00 98.56 94 ASP A N 1
ATOM 757 C CA . ASP A 1 94 ? -11.964 -9.954 17.332 1.00 98.56 94 ASP A CA 1
ATOM 758 C C . ASP A 1 94 ? -12.691 -9.124 16.274 1.00 98.56 94 ASP A C 1
ATOM 760 O O . ASP A 1 94 ? -12.269 -9.019 15.124 1.00 98.56 94 ASP A O 1
ATOM 764 N N . ASN A 1 95 ? -13.844 -8.579 16.655 1.00 98.81 95 ASN A N 1
ATOM 765 C CA . ASN A 1 95 ? -14.687 -7.790 15.766 1.00 98.81 95 ASN A CA 1
ATOM 766 C C . ASN A 1 95 ? -14.129 -6.365 15.662 1.00 98.81 95 ASN A C 1
ATOM 768 O O . ASN A 1 95 ? -14.251 -5.582 16.601 1.00 98.81 95 ASN A O 1
ATOM 772 N N . VAL A 1 96 ? -13.524 -6.025 14.528 1.00 98.81 96 VAL A N 1
ATOM 773 C CA . VAL A 1 96 ? -12.833 -4.744 14.316 1.00 98.81 96 VAL A CA 1
ATOM 774 C C . VAL A 1 96 ? -13.472 -4.029 13.135 1.00 98.81 96 VAL A C 1
ATOM 776 O O . VAL A 1 96 ? -13.650 -4.625 12.073 1.00 98.81 96 VAL A O 1
ATOM 779 N N . ALA A 1 97 ? -13.854 -2.762 13.291 1.00 98.62 97 ALA A N 1
ATOM 780 C CA . ALA A 1 97 ? -14.367 -1.998 12.160 1.00 98.62 97 ALA A CA 1
ATOM 781 C C . ALA A 1 97 ? -13.212 -1.590 11.219 1.00 98.62 97 ALA A C 1
ATOM 783 O O . ALA A 1 97 ? -12.111 -1.306 11.692 1.00 98.62 97 ALA A O 1
ATOM 784 N N . PRO A 1 98 ? -13.421 -1.475 9.896 1.00 98.69 98 PRO A N 1
ATOM 785 C CA . PRO A 1 98 ? -12.354 -1.093 8.963 1.00 98.69 98 PRO A CA 1
ATOM 786 C C . PRO A 1 98 ? -11.626 0.218 9.310 1.00 98.69 98 PRO A C 1
ATOM 788 O O . PRO A 1 98 ? -10.422 0.319 9.087 1.00 98.69 98 PRO A O 1
ATOM 791 N N . PHE A 1 99 ? -12.316 1.203 9.903 1.00 98.38 99 PHE A N 1
ATOM 792 C CA . PHE A 1 99 ? -11.697 2.464 10.343 1.00 98.38 99 PHE A CA 1
ATOM 793 C C . PHE A 1 99 ? -10.778 2.308 11.570 1.00 98.38 99 PHE A C 1
ATOM 795 O O . PHE A 1 99 ? -9.943 3.168 11.837 1.00 98.38 99 PHE A O 1
ATOM 802 N N . GLU A 1 100 ? -10.934 1.218 12.320 1.00 98.75 100 GLU A N 1
ATOM 803 C CA . GLU A 1 100 ? -10.133 0.864 13.494 1.00 98.75 100 GLU A CA 1
ATOM 804 C C . GLU A 1 100 ? -8.937 -0.013 13.125 1.00 98.75 100 GLU A C 1
ATOM 806 O O . GLU A 1 100 ? -8.031 -0.202 13.933 1.00 98.75 100 GLU A O 1
ATOM 811 N N . PHE A 1 101 ? -8.926 -0.567 11.912 1.00 98.88 101 PHE A N 1
ATOM 812 C CA . PHE A 1 101 ? -8.056 -1.682 11.568 1.00 98.88 101 PHE A CA 1
ATOM 813 C C . PHE A 1 101 ? -6.569 -1.308 11.530 1.00 98.88 101 PHE A C 1
ATOM 815 O O . PHE A 1 101 ? -5.742 -2.052 12.053 1.00 98.88 101 PHE A O 1
ATOM 822 N N . ILE A 1 102 ? -6.225 -0.129 10.994 1.00 98.88 102 ILE A N 1
ATOM 823 C CA . ILE A 1 102 ? -4.842 0.376 11.018 1.00 98.88 102 ILE A CA 1
ATOM 824 C C . ILE A 1 102 ? -4.360 0.582 12.469 1.00 98.88 102 ILE A C 1
ATOM 826 O O . ILE A 1 102 ? -3.342 -0.016 12.823 1.00 98.88 102 ILE A O 1
ATOM 830 N N . PRO A 1 103 ? -5.066 1.340 13.341 1.00 98.75 103 PRO A N 1
ATOM 831 C CA . PRO A 1 103 ? -4.738 1.413 14.767 1.00 98.75 103 PRO A CA 1
ATOM 832 C C . PRO A 1 103 ? -4.627 0.052 15.457 1.00 98.75 103 PRO A C 1
ATOM 834 O O . PRO A 1 103 ? -3.722 -0.159 16.265 1.00 98.75 103 PRO A O 1
ATOM 837 N N . TRP A 1 104 ? -5.536 -0.871 15.133 1.00 98.81 104 TRP A N 1
ATOM 838 C CA . TRP A 1 104 ? -5.578 -2.195 15.735 1.00 98.81 104 TRP A CA 1
ATOM 839 C C . TRP A 1 104 ? -4.368 -3.039 15.347 1.00 98.81 104 TRP A C 1
ATOM 841 O O . TRP A 1 104 ? -3.810 -3.677 16.218 1.00 98.81 104 TRP A O 1
ATOM 851 N N . ILE A 1 105 ? -3.890 -3.023 14.103 1.00 98.75 105 ILE A N 1
ATOM 852 C CA . ILE A 1 105 ? -2.659 -3.748 13.744 1.00 98.75 105 ILE A CA 1
ATOM 853 C C . ILE A 1 105 ? -1.420 -3.003 14.255 1.00 98.75 105 ILE A C 1
ATOM 855 O O . ILE A 1 105 ? -0.610 -3.547 15.007 1.00 98.75 105 ILE A O 1
ATOM 859 N N . LEU A 1 106 ? -1.272 -1.7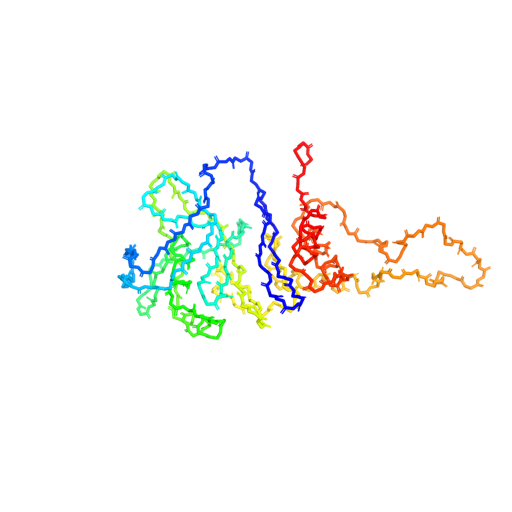30 13.887 1.00 98.88 106 LEU A N 1
ATOM 860 C CA . LEU A 1 106 ? -0.040 -0.978 14.127 1.00 98.88 106 LEU A CA 1
ATOM 861 C C . LEU A 1 106 ? 0.201 -0.651 15.602 1.00 98.88 106 LEU A C 1
ATOM 863 O O . LEU A 1 106 ? 1.341 -0.391 15.986 1.00 98.88 106 LEU A O 1
ATOM 867 N N . GLY A 1 107 ? -0.840 -0.669 16.436 1.00 98.75 107 GLY A N 1
ATOM 868 C CA . GLY A 1 107 ? -0.718 -0.436 17.870 1.00 98.75 107 GLY A CA 1
ATOM 869 C C . GLY A 1 107 ? -0.074 -1.590 18.645 1.00 98.75 107 GLY A C 1
ATOM 870 O O . GLY A 1 107 ? 0.490 -1.348 19.714 1.00 98.75 107 GLY A O 1
ATOM 871 N N . GLN A 1 108 ? -0.132 -2.818 18.123 1.00 98.44 108 GLN A N 1
ATOM 872 C CA . GLN A 1 108 ? 0.248 -4.036 18.857 1.00 98.44 108 GLN A CA 1
ATOM 873 C C . GLN A 1 108 ? 1.213 -4.960 18.109 1.00 98.44 108 GLN A C 1
ATOM 875 O O . GLN A 1 108 ? 1.854 -5.778 18.759 1.00 98.44 108 GLN A O 1
ATOM 880 N N . CYS A 1 109 ? 1.383 -4.806 16.794 1.00 98.75 109 CYS A N 1
ATOM 881 C CA . CYS A 1 109 ? 2.302 -5.628 16.009 1.00 98.75 109 CYS A CA 1
ATOM 882 C C . CYS A 1 109 ? 3.568 -4.853 15.626 1.00 98.75 109 CYS A C 1
ATOM 884 O O . CYS A 1 109 ? 3.518 -3.688 15.235 1.00 98.75 109 CYS A O 1
ATOM 886 N N . SER A 1 110 ? 4.713 -5.517 15.708 1.00 98.56 110 SER A N 1
ATOM 887 C CA . SER A 1 110 ? 6.026 -5.027 15.287 1.00 98.56 110 SER A CA 1
ATOM 888 C C . SER A 1 110 ? 6.511 -5.658 13.979 1.00 98.56 110 SER A C 1
ATOM 890 O O . SER A 1 110 ? 7.369 -5.086 13.311 1.00 98.56 110 SER A O 1
ATOM 892 N N . THR A 1 111 ? 5.945 -6.806 13.599 1.00 98.62 111 THR A N 1
ATOM 893 C CA . THR A 1 111 ? 6.285 -7.562 12.386 1.00 98.62 111 THR A CA 1
ATOM 894 C C . THR A 1 111 ? 5.030 -8.098 11.703 1.00 98.62 111 THR A C 1
ATOM 896 O O . THR A 1 111 ? 3.950 -8.158 12.299 1.00 98.62 111 THR A O 1
ATOM 899 N N . ILE A 1 112 ? 5.173 -8.538 10.453 1.00 98.44 112 ILE A N 1
ATOM 900 C CA . ILE A 1 112 ? 4.105 -9.236 9.734 1.00 98.44 112 ILE A CA 1
ATOM 901 C C . ILE A 1 112 ? 3.742 -10.572 10.387 1.00 98.44 112 ILE A C 1
ATOM 903 O O . ILE A 1 112 ? 2.584 -10.969 10.300 1.00 98.44 112 ILE A O 1
ATOM 907 N N . ASP A 1 113 ? 4.674 -11.265 11.042 1.00 98.31 113 ASP A N 1
ATOM 908 C CA . ASP A 1 113 ? 4.361 -12.548 11.688 1.00 98.31 113 ASP A CA 1
ATOM 909 C C . ASP A 1 113 ? 3.431 -12.358 12.890 1.00 98.31 113 ASP A C 1
ATOM 911 O O . ASP A 1 113 ? 2.396 -13.018 12.965 1.00 98.31 113 ASP A O 1
ATOM 915 N N . GLU A 1 114 ? 3.713 -11.372 13.747 1.00 98.38 114 GLU A N 1
ATOM 916 C CA . GLU A 1 114 ? 2.803 -10.983 14.835 1.00 98.38 114 GLU A CA 1
ATOM 917 C C . GLU A 1 114 ? 1.440 -10.529 14.289 1.00 98.38 114 GLU A C 1
ATOM 919 O O . GLU A 1 114 ? 0.392 -10.865 14.844 1.00 98.38 114 GLU A O 1
ATOM 924 N N . ALA A 1 115 ? 1.430 -9.798 13.169 1.00 98.50 115 ALA A N 1
ATOM 925 C CA . ALA A 1 115 ? 0.185 -9.401 12.521 1.00 98.50 115 ALA A CA 1
ATOM 926 C C . ALA A 1 115 ? -0.596 -10.607 11.978 1.00 98.50 115 ALA A C 1
ATOM 928 O O . ALA A 1 115 ? -1.814 -10.638 12.112 1.00 98.50 115 ALA A O 1
ATOM 929 N N . LYS A 1 116 ? 0.062 -11.620 11.398 1.00 98.38 116 LYS A N 1
ATOM 930 C CA . LYS A 1 116 ? -0.599 -12.845 10.909 1.00 98.38 116 LYS A CA 1
ATOM 931 C C . LYS A 1 116 ? -1.242 -13.643 12.044 1.00 98.38 116 LYS A C 1
ATOM 933 O O . LYS A 1 116 ? -2.350 -14.142 11.859 1.00 98.38 116 LYS A O 1
ATOM 938 N N . GLU A 1 117 ? -0.589 -13.738 13.203 1.00 98.06 117 GLU A N 1
ATOM 939 C CA . GLU A 1 117 ? -1.172 -14.370 14.396 1.00 98.06 117 GLU A CA 1
ATOM 940 C C . GLU A 1 117 ? -2.453 -13.653 14.832 1.00 98.06 117 GLU A C 1
ATOM 942 O O . GLU A 1 117 ? -3.485 -14.285 15.052 1.00 98.06 117 GLU A O 1
ATOM 947 N N . LEU A 1 118 ? -2.406 -12.323 14.873 1.00 97.69 118 LEU A N 1
ATOM 948 C CA . LEU A 1 118 ? -3.535 -11.485 15.251 1.00 97.69 118 LEU A CA 1
ATOM 949 C C . LEU A 1 118 ? -4.677 -11.521 14.209 1.00 97.69 118 LEU A C 1
ATOM 951 O O . LEU A 1 118 ? -5.857 -11.545 14.551 1.00 97.69 118 LEU A O 1
ATOM 955 N N . LEU A 1 119 ? -4.352 -11.586 12.917 1.00 98.44 119 LEU A N 1
ATOM 956 C CA . LEU A 1 119 ? -5.333 -11.696 11.831 1.00 98.44 119 LEU A CA 1
ATOM 957 C C . LEU A 1 119 ? -6.051 -13.054 11.803 1.00 98.44 119 LEU A C 1
ATOM 959 O O . LEU A 1 119 ? -7.117 -13.160 11.202 1.00 98.44 119 LEU A O 1
ATOM 963 N N . ALA A 1 120 ? -5.533 -14.092 12.466 1.00 97.69 120 ALA A N 1
ATOM 964 C CA . ALA A 1 120 ? -6.210 -15.388 12.541 1.00 97.69 120 ALA A CA 1
ATOM 965 C C . ALA A 1 120 ? -7.538 -15.325 13.332 1.00 97.69 120 ALA A C 1
ATOM 967 O O . ALA A 1 120 ? -8.452 -16.135 13.118 1.00 97.69 120 ALA A O 1
ATOM 968 N N . THR A 1 121 ? -7.674 -14.351 14.237 1.00 96.38 121 THR A N 1
ATOM 969 C CA . THR A 1 121 ? -8.849 -14.179 15.107 1.00 96.38 121 THR A CA 1
ATOM 970 C C . THR A 1 121 ? -9.769 -13.040 14.679 1.00 96.38 121 THR A C 1
ATOM 972 O O . THR A 1 121 ? -10.874 -12.941 15.214 1.00 96.38 121 THR A O 1
ATOM 975 N N . ILE A 1 122 ? -9.378 -12.222 13.699 1.00 98.44 122 ILE A N 1
ATOM 976 C CA . ILE A 1 122 ? -10.146 -11.038 13.299 1.00 98.44 122 ILE A CA 1
ATOM 977 C C . ILE A 1 122 ? -11.454 -11.393 12.574 1.00 98.44 122 ILE A C 1
ATOM 979 O O . ILE A 1 122 ? -11.564 -12.395 11.862 1.00 98.44 122 ILE A O 1
ATOM 983 N N . ASN A 1 123 ? -12.442 -10.519 12.735 1.00 98.69 123 ASN A N 1
ATOM 984 C CA . ASN A 1 123 ? -13.617 -10.385 11.888 1.00 98.69 123 ASN A CA 1
ATOM 985 C C . ASN A 1 123 ? -13.812 -8.893 11.563 1.00 98.69 123 ASN A C 1
ATOM 987 O O . ASN A 1 123 ? -14.022 -8.090 12.473 1.00 98.69 123 ASN A O 1
ATOM 991 N N . LEU A 1 124 ? -13.714 -8.505 10.287 1.00 98.81 124 LEU A N 1
ATOM 992 C CA . LEU A 1 124 ? -13.895 -7.107 9.881 1.00 98.81 124 LEU A CA 1
ATOM 993 C C . LEU A 1 124 ? -15.383 -6.789 9.768 1.00 98.81 124 LEU A C 1
ATOM 995 O O . LEU A 1 124 ? -16.052 -7.293 8.867 1.00 98.81 124 LEU A O 1
ATOM 999 N N . VAL A 1 125 ? -15.900 -5.966 10.681 1.00 98.69 125 VAL A N 1
ATOM 1000 C CA . VAL A 1 125 ? -17.347 -5.798 10.874 1.00 98.69 125 VAL A CA 1
ATOM 1001 C C . VAL A 1 125 ? -17.909 -4.522 10.267 1.00 98.69 125 VAL A C 1
ATOM 1003 O O . VAL A 1 125 ? -17.266 -3.472 10.269 1.00 98.69 125 VAL A O 1
ATOM 1006 N N . ASN A 1 126 ? -19.147 -4.612 9.781 1.00 98.38 126 ASN A N 1
ATOM 1007 C CA . ASN A 1 126 ? -19.870 -3.524 9.132 1.00 98.38 126 ASN A CA 1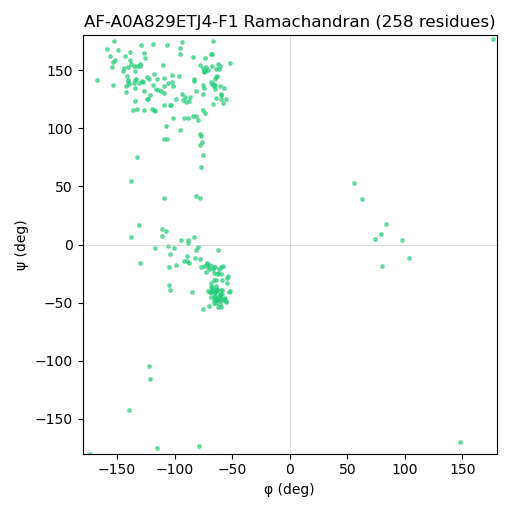
ATOM 1008 C C . ASN A 1 126 ? -20.420 -2.505 10.150 1.00 98.38 126 ASN A C 1
ATOM 1010 O O . ASN A 1 126 ? -21.624 -2.394 10.371 1.00 98.38 126 ASN A O 1
ATOM 1014 N N . ILE A 1 127 ? -19.516 -1.796 10.826 1.00 98.44 127 ILE A N 1
ATOM 1015 C CA . ILE A 1 127 ? -19.835 -0.727 11.775 1.00 98.44 127 ILE A CA 1
ATOM 1016 C C . ILE A 1 127 ? -19.252 0.581 11.252 1.00 98.44 127 ILE A C 1
ATOM 1018 O O . ILE A 1 127 ? -18.035 0.749 11.212 1.00 98.44 127 ILE A O 1
ATOM 1022 N N . ASP A 1 128 ? -20.121 1.530 10.920 1.00 97.94 128 ASP A N 1
ATOM 1023 C CA . ASP A 1 128 ? -19.705 2.867 10.507 1.00 97.94 128 ASP A CA 1
ATOM 1024 C C . ASP A 1 128 ? -18.987 3.627 11.631 1.00 97.94 128 ASP A C 1
ATOM 1026 O O . ASP A 1 128 ? -19.264 3.465 12.833 1.00 97.94 128 ASP A O 1
ATOM 1030 N N . PHE A 1 129 ? -18.078 4.525 11.240 1.00 96.75 129 PHE A N 1
ATOM 1031 C CA . PHE A 1 129 ? -17.488 5.460 12.190 1.00 96.75 129 PHE A CA 1
ATOM 1032 C C . PHE A 1 129 ? -18.579 6.369 12.773 1.00 96.75 129 PHE A C 1
ATOM 1034 O O . PHE A 1 129 ? -18.676 6.531 13.990 1.00 96.75 129 PHE A O 1
ATOM 1041 N N . SER A 1 130 ? -19.430 6.925 11.909 1.00 95.81 130 SER A N 1
ATOM 1042 C CA . SER A 1 130 ? -20.631 7.684 12.275 1.00 95.81 130 SER A CA 1
ATOM 1043 C C . SER A 1 130 ? -21.615 7.702 11.106 1.00 95.81 130 SER A C 1
ATOM 1045 O O . SER A 1 130 ? -21.216 7.434 9.978 1.00 95.81 130 SER A O 1
ATOM 1047 N N . GLU A 1 131 ? -22.855 8.141 11.329 1.00 93.62 131 GLU A N 1
ATOM 1048 C CA . GLU A 1 131 ? -23.852 8.301 10.250 1.00 93.62 131 GLU A CA 1
ATOM 1049 C C . GLU A 1 131 ? -23.369 9.190 9.089 1.00 93.62 131 GLU A C 1
ATOM 1051 O O . GLU A 1 131 ? -23.792 9.021 7.950 1.00 93.62 131 GLU A O 1
ATOM 1056 N N . LYS A 1 132 ? -22.476 10.152 9.366 1.00 91.88 132 LYS A N 1
ATOM 1057 C CA . LYS A 1 132 ? -21.924 11.077 8.361 1.00 91.88 132 LYS A CA 1
ATOM 1058 C C . LYS A 1 132 ? -20.654 10.559 7.686 1.00 91.88 132 LYS A C 1
ATOM 1060 O O . LYS A 1 132 ? -20.219 11.142 6.698 1.00 91.88 132 LYS A O 1
ATOM 1065 N N . LEU A 1 133 ? -20.037 9.522 8.247 1.00 91.88 133 LEU A N 1
ATOM 1066 C CA . LEU A 1 133 ? -18.775 8.943 7.792 1.00 91.88 133 LEU A CA 1
ATOM 1067 C C . LEU A 1 133 ? -18.945 7.418 7.725 1.00 91.88 133 LEU A C 1
ATOM 1069 O O . LEU A 1 133 ? -18.488 6.716 8.638 1.00 91.88 133 LEU A O 1
ATOM 1073 N N . PRO A 1 134 ? -19.650 6.923 6.690 1.00 94.88 134 PRO A N 1
ATOM 1074 C CA . PRO A 1 134 ? -19.825 5.496 6.486 1.00 94.88 134 PRO A CA 1
ATOM 1075 C C . PRO A 1 134 ? -18.505 4.824 6.103 1.00 94.88 134 PRO A C 1
ATOM 1077 O O . PRO A 1 134 ? -17.536 5.479 5.702 1.00 94.88 134 PRO A O 1
ATOM 1080 N N . LEU A 1 135 ? -18.466 3.499 6.215 1.00 96.38 135 LEU A N 1
ATOM 1081 C CA . LEU A 1 135 ? -17.302 2.716 5.825 1.00 96.38 135 LEU A CA 1
ATOM 1082 C C . LEU A 1 135 ? -16.972 2.879 4.337 1.00 96.38 135 LEU A C 1
ATOM 1084 O O . LEU A 1 135 ? -17.830 2.800 3.459 1.00 96.38 135 LEU A O 1
ATOM 1088 N N . SER A 1 136 ? -15.680 3.035 4.052 1.00 95.75 136 SER A N 1
ATOM 1089 C CA . SER A 1 136 ? -15.150 2.887 2.696 1.00 95.75 136 SER A CA 1
ATOM 1090 C C . SER A 1 136 ? -14.892 1.406 2.393 1.00 95.75 136 SER A C 1
ATOM 1092 O O . SER A 1 136 ? -14.434 0.686 3.284 1.00 95.75 136 SER A O 1
ATOM 1094 N N . PRO A 1 137 ? -15.135 0.923 1.162 1.00 97.81 137 PRO A N 1
ATOM 1095 C CA . PRO A 1 137 ? -14.747 -0.424 0.754 1.00 97.81 137 PRO A CA 1
ATOM 1096 C C . PRO A 1 137 ? -13.233 -0.470 0.517 1.00 97.81 137 PRO A C 1
ATOM 1098 O O . PRO A 1 137 ? -12.724 0.216 -0.369 1.00 97.81 137 PRO A O 1
ATOM 1101 N N . LEU A 1 138 ? -12.504 -1.252 1.309 1.00 98.75 138 LEU A N 1
ATOM 1102 C CA . LEU A 1 138 ? -11.046 -1.241 1.353 1.00 98.75 138 LEU A CA 1
ATOM 1103 C C . LEU A 1 138 ? -10.460 -2.656 1.307 1.00 98.75 138 LEU A C 1
ATOM 1105 O O . LEU A 1 138 ? -11.075 -3.623 1.752 1.00 98.75 138 LEU A O 1
ATOM 1109 N N . HIS A 1 139 ? -9.236 -2.729 0.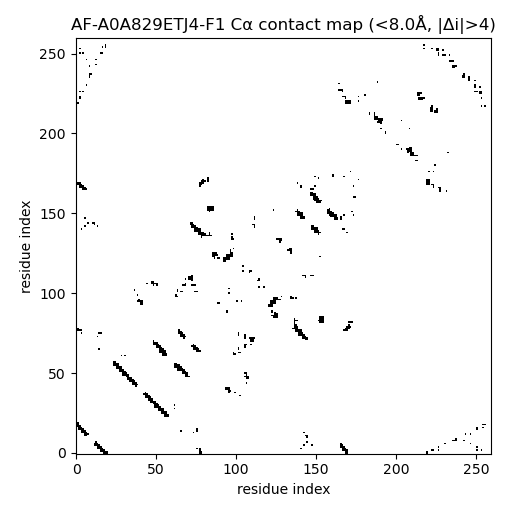797 1.00 98.88 139 HIS A N 1
ATOM 1110 C CA . HIS A 1 139 ? -8.273 -3.796 1.063 1.00 98.88 139 HIS A CA 1
ATOM 1111 C C . HIS A 1 139 ? -6.958 -3.177 1.543 1.00 98.88 139 HIS A C 1
ATOM 1113 O O . HIS A 1 139 ? -6.764 -1.964 1.408 1.00 98.88 139 HIS A O 1
ATOM 1119 N N . TRP A 1 140 ? -6.059 -3.971 2.121 1.00 98.94 140 TRP A N 1
ATOM 1120 C CA . TRP A 1 140 ? -4.874 -3.420 2.780 1.00 98.94 140 TRP A CA 1
ATOM 1121 C C . TRP A 1 140 ? -3.575 -4.041 2.295 1.00 98.94 140 TRP A C 1
ATOM 1123 O O . TRP A 1 140 ? -3.482 -5.254 2.126 1.00 98.94 140 TRP A O 1
ATOM 1133 N N . LEU A 1 141 ? -2.560 -3.191 2.135 1.00 98.94 141 LEU A N 1
ATOM 1134 C CA . LEU A 1 141 ? -1.162 -3.600 2.046 1.00 98.94 141 LEU A CA 1
ATOM 1135 C C . LEU A 1 141 ? -0.530 -3.406 3.425 1.00 98.94 141 LEU A C 1
ATOM 1137 O O . LEU A 1 141 ? -0.580 -2.299 3.962 1.00 98.94 141 LEU A O 1
ATOM 1141 N N . LEU A 1 142 ? 0.068 -4.464 3.969 1.00 98.94 142 LEU A N 1
ATOM 1142 C CA . LEU A 1 142 ? 0.861 -4.440 5.198 1.00 98.94 142 LEU A CA 1
ATOM 1143 C C . LEU A 1 142 ? 2.305 -4.817 4.853 1.00 98.94 142 LEU A C 1
ATOM 1145 O O . LEU A 1 142 ? 2.523 -5.776 4.113 1.00 98.94 142 LEU A O 1
ATOM 1149 N N . ALA A 1 143 ? 3.281 -4.075 5.365 1.00 98.88 143 ALA A N 1
ATOM 1150 C CA . ALA A 1 143 ? 4.696 -4.268 5.069 1.00 98.88 143 ALA A CA 1
ATOM 1151 C C . ALA A 1 143 ? 5.569 -4.036 6.303 1.00 98.88 143 ALA A C 1
ATOM 1153 O O . ALA A 1 143 ? 5.384 -3.050 7.014 1.00 98.88 143 ALA A O 1
ATOM 1154 N N . ASP A 1 144 ? 6.545 -4.912 6.514 1.00 98.12 144 ASP A N 1
ATOM 1155 C CA . ASP A 1 144 ? 7.710 -4.645 7.354 1.00 98.12 144 ASP A CA 1
ATOM 1156 C C . ASP A 1 144 ? 8.980 -4.653 6.488 1.00 98.12 144 ASP A C 1
ATOM 1158 O O . ASP A 1 144 ? 8.923 -4.789 5.264 1.00 98.12 144 ASP A O 1
ATOM 1162 N N . LYS A 1 145 ? 10.149 -4.517 7.120 1.00 95.94 145 LYS A N 1
ATOM 1163 C CA . LYS A 1 145 ? 11.440 -4.497 6.416 1.00 95.94 145 LYS A CA 1
ATOM 1164 C C . LYS A 1 145 ? 11.747 -5.769 5.606 1.00 95.94 145 LYS A C 1
ATOM 1166 O O . LYS A 1 145 ? 12.630 -5.724 4.755 1.00 95.94 145 LYS A O 1
ATOM 1171 N N . GLU A 1 146 ? 11.088 -6.892 5.893 1.00 95.12 146 GLU A N 1
ATOM 1172 C CA . GLU A 1 146 ? 11.402 -8.207 5.324 1.00 95.12 146 GLU A CA 1
ATOM 1173 C C . GLU A 1 146 ? 10.401 -8.623 4.245 1.00 95.12 146 GLU A C 1
ATOM 1175 O O . GLU A 1 146 ? 10.785 -9.218 3.237 1.00 95.12 146 GLU A O 1
ATOM 1180 N N . LYS A 1 147 ? 9.114 -8.335 4.452 1.00 96.69 147 LYS A N 1
ATOM 1181 C CA . LYS A 1 147 ? 8.022 -8.857 3.625 1.00 96.69 147 LYS A CA 1
ATOM 1182 C C . LYS A 1 147 ? 6.847 -7.892 3.551 1.00 96.69 147 LYS A C 1
ATOM 1184 O O . LYS A 1 147 ? 6.721 -6.931 4.304 1.00 96.69 147 LYS A O 1
ATOM 1189 N N . SER A 1 148 ? 5.949 -8.188 2.618 1.00 98.75 148 SER A N 1
ATOM 1190 C CA . SER A 1 148 ? 4.642 -7.546 2.525 1.00 98.75 148 SER A CA 1
ATOM 1191 C C . SER A 1 148 ? 3.545 -8.574 2.301 1.00 98.75 148 SER A C 1
ATOM 1193 O O . SER A 1 148 ? 3.782 -9.597 1.656 1.00 98.75 148 SER A O 1
ATOM 1195 N N . ILE A 1 149 ? 2.347 -8.285 2.803 1.00 98.88 149 ILE A N 1
ATOM 1196 C CA . ILE A 1 149 ? 1.137 -9.079 2.586 1.00 98.88 149 ILE A CA 1
ATOM 1197 C C . ILE A 1 149 ? -0.026 -8.196 2.139 1.00 98.88 149 ILE A C 1
ATOM 1199 O O . ILE A 1 149 ? -0.063 -6.999 2.436 1.00 98.88 149 ILE A O 1
ATOM 1203 N N . VAL A 1 150 ? -0.985 -8.803 1.448 1.00 98.94 150 VAL A N 1
ATOM 1204 C CA . VAL A 1 150 ? -2.270 -8.189 1.102 1.00 98.94 150 VAL A CA 1
ATOM 1205 C C . VAL A 1 150 ? -3.378 -8.844 1.912 1.00 98.94 150 VAL A C 1
ATOM 1207 O O . VAL A 1 150 ? -3.403 -10.066 2.062 1.00 98.94 150 VAL A O 1
ATOM 1210 N N . ILE A 1 151 ? -4.279 -8.017 2.437 1.00 98.94 151 ILE A N 1
ATOM 1211 C CA . ILE A 1 151 ? -5.406 -8.423 3.275 1.00 98.94 151 ILE A CA 1
ATOM 1212 C C . ILE A 1 151 ? -6.699 -7.999 2.576 1.00 98.94 151 ILE A C 1
ATOM 1214 O O . ILE A 1 151 ? -6.945 -6.803 2.401 1.00 98.94 151 ILE A O 1
ATOM 1218 N N . GLU A 1 152 ? -7.531 -8.968 2.196 1.00 98.94 152 GLU A N 1
ATOM 1219 C CA . GLU A 1 152 ? -8.798 -8.751 1.486 1.00 98.94 152 GLU A CA 1
ATOM 1220 C C . GLU A 1 152 ? -9.949 -9.447 2.223 1.00 98.94 152 GLU A C 1
ATOM 1222 O O . GLU A 1 152 ? -9.977 -10.669 2.328 1.00 98.94 152 GLU A O 1
ATOM 1227 N N . SER A 1 153 ? -10.917 -8.677 2.736 1.00 98.69 153 SER A N 1
ATOM 1228 C CA . SER A 1 153 ? -12.181 -9.229 3.246 1.00 98.69 153 SER A CA 1
ATOM 1229 C C . SER A 1 153 ? -13.206 -9.231 2.123 1.00 98.69 153 SER A C 1
ATOM 1231 O O . SER A 1 153 ? -13.666 -8.170 1.709 1.00 98.69 153 SER A O 1
ATOM 1233 N N . MET A 1 154 ? -13.540 -10.415 1.624 1.00 98.69 154 MET A N 1
ATOM 1234 C CA . MET A 1 154 ? -14.474 -10.644 0.523 1.00 98.69 154 MET A CA 1
ATOM 1235 C C . MET A 1 154 ? -15.653 -11.491 0.996 1.00 98.69 154 MET A C 1
ATOM 1237 O O . MET A 1 154 ? -15.668 -11.984 2.125 1.00 98.69 154 MET A O 1
ATOM 1241 N N . LYS A 1 155 ? -16.680 -11.659 0.156 1.00 98.38 155 LYS A N 1
ATOM 1242 C CA . LYS A 1 155 ? -17.913 -12.388 0.517 1.00 98.38 155 LYS A CA 1
ATOM 1243 C C . LYS A 1 155 ? -17.650 -13.778 1.096 1.00 98.38 155 LYS A C 1
ATOM 1245 O O . LYS A 1 155 ? -18.306 -14.166 2.058 1.00 98.38 155 LYS A O 1
ATOM 1250 N N . ASP A 1 156 ? -16.680 -14.489 0.540 1.00 97.81 156 ASP A N 1
ATOM 1251 C CA . ASP A 1 156 ? -16.280 -15.842 0.926 1.00 97.81 156 ASP A CA 1
ATOM 1252 C C . ASP A 1 156 ? -15.333 -15.901 2.138 1.00 97.81 156 ASP A C 1
ATOM 1254 O O . ASP A 1 156 ? -15.160 -16.974 2.711 1.00 97.81 156 ASP A O 1
ATOM 1258 N N . GLY A 1 157 ? -14.772 -14.774 2.584 1.00 97.69 157 GLY A N 1
ATOM 1259 C CA . GLY A 1 157 ? -13.982 -14.712 3.811 1.00 97.69 157 GLY A CA 1
ATOM 1260 C C . GLY A 1 157 ? -12.859 -13.682 3.787 1.00 97.69 157 GLY A C 1
ATOM 1261 O O . GLY A 1 157 ? -12.773 -12.835 2.901 1.00 97.69 157 GLY A O 1
ATOM 1262 N N . LEU A 1 158 ? -12.005 -13.760 4.808 1.00 98.50 158 LEU A N 1
ATOM 1263 C CA . LEU A 1 158 ? -10.760 -13.004 4.882 1.00 98.50 158 LEU A CA 1
ATOM 1264 C C . LEU A 1 158 ? -9.650 -13.785 4.177 1.00 98.50 158 LEU A C 1
ATOM 1266 O O . LEU A 1 158 ? -9.379 -14.933 4.528 1.00 98.50 158 LEU A O 1
ATOM 1270 N N . HIS A 1 159 ? -8.974 -13.135 3.239 1.00 98.75 159 HIS A N 1
ATOM 1271 C CA . HIS A 1 159 ? -7.855 -13.691 2.491 1.00 98.75 159 HIS A CA 1
ATOM 1272 C C . HIS A 1 159 ? -6.573 -12.943 2.833 1.00 98.75 159 HIS A C 1
ATOM 1274 O O . HIS A 1 159 ? -6.543 -11.709 2.845 1.00 98.75 159 HIS A O 1
ATOM 1280 N N . LEU A 1 160 ? -5.515 -13.706 3.110 1.00 98.69 160 LEU A N 1
ATOM 1281 C CA . LEU A 1 160 ? -4.174 -13.204 3.392 1.00 98.69 160 LEU A CA 1
ATOM 1282 C C . LEU A 1 160 ? -3.228 -13.731 2.316 1.00 98.69 160 LEU A C 1
ATOM 1284 O O . LEU A 1 160 ? -2.998 -14.937 2.231 1.00 98.69 160 LEU A O 1
ATOM 1288 N N . TYR A 1 161 ? -2.665 -12.832 1.519 1.00 98.75 161 TYR A N 1
ATOM 1289 C CA . TYR A 1 161 ? -1.738 -13.184 0.450 1.00 98.75 161 TYR A CA 1
ATOM 1290 C C . TYR A 1 161 ? -0.339 -12.685 0.776 1.00 98.75 161 TYR A C 1
ATOM 1292 O O . TYR A 1 161 ? -0.162 -11.509 1.090 1.00 98.75 161 TYR A O 1
ATOM 1300 N N . ASP A 1 162 ? 0.671 -13.538 0.625 1.00 98.69 162 ASP A N 1
ATOM 1301 C CA . ASP A 1 162 ? 2.044 -13.048 0.532 1.00 98.69 162 ASP A CA 1
ATOM 1302 C C . ASP A 1 162 ? 2.188 -12.206 -0.743 1.00 98.69 162 ASP A C 1
ATOM 1304 O O . ASP A 1 162 ? 1.719 -12.590 -1.817 1.00 98.69 162 ASP A O 1
ATOM 1308 N N . ASN A 1 163 ? 2.821 -11.039 -0.628 1.00 98.81 163 ASN A N 1
ATOM 1309 C CA . ASN A 1 163 ? 2.990 -10.106 -1.735 1.00 98.81 163 ASN A CA 1
ATOM 1310 C C . ASN A 1 163 ? 4.463 -10.069 -2.170 1.00 98.81 163 ASN A C 1
ATOM 1312 O O . ASN A 1 163 ? 5.232 -9.261 -1.642 1.00 98.81 163 ASN A O 1
ATOM 1316 N N . PRO A 1 164 ? 4.872 -10.915 -3.137 1.00 98.44 164 PRO A N 1
ATOM 1317 C CA . PRO A 1 164 ? 6.267 -11.003 -3.570 1.00 98.44 164 PRO A CA 1
ATOM 1318 C C . PRO A 1 164 ? 6.724 -9.780 -4.375 1.00 98.44 164 PRO A C 1
ATOM 1320 O O . PRO A 1 164 ? 7.922 -9.578 -4.559 1.00 98.44 164 PRO A O 1
ATOM 1323 N N . VAL A 1 165 ? 5.790 -8.963 -4.872 1.00 98.69 165 VAL A N 1
ATOM 1324 C CA . VAL A 1 165 ? 6.106 -7.784 -5.691 1.00 98.69 165 VAL A CA 1
ATOM 1325 C C . VAL A 1 165 ? 6.083 -6.485 -4.891 1.00 98.69 165 VAL A C 1
ATOM 1327 O O . VAL A 1 165 ? 6.670 -5.494 -5.327 1.00 98.69 165 VAL A O 1
ATOM 1330 N N . GLY A 1 166 ? 5.468 -6.473 -3.707 1.00 98.75 166 GLY A N 1
ATOM 1331 C CA . GLY A 1 166 ? 5.380 -5.295 -2.847 1.00 98.75 166 GLY A CA 1
ATOM 1332 C C . GLY A 1 166 ? 4.615 -4.142 -3.490 1.00 98.75 166 GLY A C 1
ATOM 1333 O O . GLY A 1 166 ? 5.041 -2.998 -3.389 1.00 98.75 166 GLY A O 1
ATOM 1334 N N . VAL A 1 167 ? 3.538 -4.444 -4.216 1.00 98.94 167 VAL A N 1
ATOM 1335 C CA . VAL A 1 167 ? 2.663 -3.460 -4.874 1.00 98.94 167 VAL A CA 1
ATOM 1336 C C . VAL A 1 167 ? 1.211 -3.841 -4.609 1.00 98.94 167 VAL A C 1
ATOM 1338 O O . VAL A 1 167 ? 0.878 -5.026 -4.614 1.00 98.94 167 VAL A O 1
ATOM 1341 N N . LEU A 1 168 ? 0.343 -2.855 -4.391 1.00 98.94 168 LEU A N 1
ATOM 1342 C CA . LEU A 1 168 ? -1.110 -3.025 -4.350 1.00 98.94 168 LEU A CA 1
ATOM 1343 C C . LEU A 1 168 ? -1.795 -1.834 -5.025 1.00 98.94 168 LEU A C 1
ATOM 1345 O O . LEU A 1 168 ? -1.309 -0.707 -4.936 1.00 98.94 168 LEU A O 1
ATOM 1349 N N . THR A 1 169 ? -2.920 -2.075 -5.702 1.00 98.88 169 THR A N 1
ATOM 1350 C CA . THR A 1 169 ? -3.721 -1.003 -6.313 1.00 98.88 169 THR A CA 1
ATOM 1351 C C . THR A 1 169 ? -5.162 -0.984 -5.808 1.00 98.88 169 THR A C 1
ATOM 1353 O O . THR A 1 169 ? -5.427 -0.475 -4.731 1.00 98.88 169 THR A O 1
ATOM 1356 N N . ASN A 1 170 ? -6.115 -1.451 -6.601 1.00 98.75 170 ASN A N 1
ATOM 1357 C CA . ASN A 1 170 ? -7.538 -1.523 -6.294 1.00 98.75 170 ASN A CA 1
ATOM 1358 C C . ASN A 1 170 ? -8.039 -2.869 -6.851 1.00 98.75 170 ASN A C 1
ATOM 1360 O O . ASN A 1 170 ? -7.312 -3.859 -6.834 1.00 98.75 170 ASN A O 1
ATOM 1364 N N . ASN A 1 171 ? -9.251 -2.904 -7.401 1.00 98.50 171 ASN A N 1
ATOM 1365 C CA . ASN A 1 171 ? -9.814 -4.085 -8.056 1.00 98.50 171 ASN A CA 1
ATOM 1366 C C . ASN A 1 171 ? -9.025 -4.553 -9.291 1.00 98.50 171 ASN A C 1
ATOM 1368 O O . ASN A 1 171 ? -8.447 -3.728 -10.004 1.00 98.50 171 ASN A O 1
ATOM 1372 N N . PRO A 1 172 ? -9.125 -5.838 -9.664 1.00 98.56 172 PRO A N 1
ATOM 1373 C CA . PRO A 1 172 ? -9.813 -6.948 -8.975 1.00 98.56 172 PRO A CA 1
ATOM 1374 C C . PRO A 1 172 ? -8.974 -7.512 -7.801 1.00 98.56 172 PRO A C 1
ATOM 1376 O O . PRO A 1 172 ? -7.953 -6.897 -7.484 1.00 98.56 172 PRO A O 1
ATOM 1379 N N . PRO A 1 173 ? -9.395 -8.616 -7.141 1.00 98.75 173 PRO A N 1
ATOM 1380 C CA . PRO A 1 173 ? -8.634 -9.247 -6.058 1.00 98.75 173 PRO A CA 1
ATOM 1381 C C . PRO A 1 173 ? -7.176 -9.561 -6.416 1.00 98.75 173 PRO A C 1
ATOM 1383 O O . PRO A 1 173 ? -6.792 -9.662 -7.590 1.00 98.75 173 PRO A O 1
ATOM 1386 N N . PHE A 1 174 ? -6.341 -9.667 -5.387 1.00 98.88 174 PHE A N 1
ATOM 1387 C CA . PHE A 1 174 ? -4.889 -9.671 -5.544 1.00 98.88 174 PHE A CA 1
ATOM 1388 C C . PHE A 1 174 ? -4.329 -10.893 -6.290 1.00 98.88 174 PHE A C 1
ATOM 1390 O O . PHE A 1 174 ? -3.337 -10.773 -7.014 1.00 98.88 174 PHE A O 1
ATOM 1397 N N . ASP A 1 175 ? -4.973 -12.052 -6.179 1.00 98.50 175 ASP A N 1
ATOM 1398 C CA . ASP A 1 175 ? -4.598 -13.269 -6.903 1.00 98.50 175 ASP A CA 1
ATOM 1399 C C . ASP A 1 175 ? -4.638 -13.069 -8.429 1.00 98.50 175 ASP A C 1
ATOM 1401 O O . ASP A 1 175 ? -3.695 -13.437 -9.136 1.00 98.50 175 ASP A O 1
ATOM 1405 N N . TYR A 1 176 ? -5.669 -12.389 -8.936 1.00 98.81 176 TYR A N 1
ATOM 1406 C CA . TYR A 1 176 ? -5.764 -12.000 -10.336 1.00 98.81 176 TYR A CA 1
ATOM 1407 C C . TYR A 1 176 ? -4.666 -11.006 -10.711 1.00 98.81 176 TYR A C 1
ATOM 1409 O O . TYR A 1 176 ? -4.053 -11.147 -11.770 1.00 98.81 176 TYR A O 1
ATOM 1417 N N . GLN A 1 177 ? -4.409 -9.999 -9.867 1.00 98.88 177 GLN A N 1
ATOM 1418 C CA . GLN A 1 177 ? -3.366 -9.000 -10.129 1.00 98.88 177 GLN A CA 1
ATOM 1419 C C . GLN A 1 177 ? -2.003 -9.677 -10.320 1.00 98.88 177 GLN A C 1
ATOM 1421 O O . GLN A 1 177 ? -1.317 -9.409 -11.311 1.00 98.88 177 GLN A O 1
ATOM 1426 N N . LEU A 1 178 ? -1.647 -10.609 -9.427 1.00 98.75 178 LEU A N 1
ATOM 1427 C CA . LEU A 1 178 ? -0.434 -11.418 -9.548 1.00 98.75 178 LEU A CA 1
ATOM 1428 C C . LEU A 1 178 ? -0.457 -12.318 -10.783 1.00 98.75 178 LEU A C 1
ATOM 1430 O O . LEU A 1 178 ? 0.512 -12.331 -11.541 1.00 98.75 178 LEU A O 1
ATOM 1434 N N . PHE A 1 179 ? -1.549 -13.049 -11.022 1.00 98.88 179 PHE A N 1
ATOM 1435 C CA . PHE A 1 179 ? -1.657 -13.937 -12.180 1.00 98.88 179 PHE A CA 1
ATOM 1436 C C . PHE A 1 179 ? -1.490 -13.178 -13.503 1.00 98.88 179 PHE A C 1
ATOM 1438 O O . PHE A 1 179 ? -0.816 -13.655 -14.418 1.00 98.88 179 PHE A O 1
ATOM 1445 N N . ASN A 1 180 ? -2.045 -11.971 -13.595 1.00 98.88 180 ASN A N 1
ATOM 1446 C CA . ASN A 1 180 ? -1.960 -11.126 -14.778 1.00 98.88 180 ASN A CA 1
ATOM 1447 C C . ASN A 1 180 ? -0.517 -10.707 -15.121 1.00 98.88 180 ASN A C 1
ATOM 1449 O O . ASN A 1 180 ? -0.223 -10.488 -16.297 1.00 98.88 180 ASN A O 1
ATOM 1453 N N . LEU A 1 181 ? 0.408 -10.658 -14.152 1.00 98.88 181 LEU A N 1
ATOM 1454 C CA . LEU A 1 181 ? 1.823 -10.365 -14.423 1.00 98.88 181 LEU A CA 1
ATOM 1455 C C . LEU A 1 181 ? 2.467 -11.381 -15.380 1.00 98.88 181 LEU A C 1
ATOM 1457 O O . LEU A 1 181 ? 3.386 -11.022 -16.116 1.00 98.88 181 LEU A O 1
ATOM 1461 N N . ASN A 1 182 ? 1.954 -12.616 -15.449 1.00 98.75 182 ASN A N 1
ATOM 1462 C CA . ASN A 1 182 ? 2.459 -13.645 -16.365 1.00 98.75 182 ASN A CA 1
ATOM 1463 C C . ASN A 1 182 ? 2.393 -13.219 -17.841 1.00 98.75 182 ASN A C 1
ATOM 1465 O O . ASN A 1 182 ? 3.255 -13.612 -18.630 1.00 98.75 182 ASN A O 1
ATOM 1469 N N . ASN A 1 183 ? 1.419 -12.378 -18.206 1.00 98.75 183 ASN A N 1
ATOM 1470 C CA . ASN A 1 183 ? 1.272 -11.847 -19.564 1.00 98.75 183 ASN A CA 1
ATOM 1471 C C . ASN A 1 183 ? 2.426 -10.911 -19.967 1.00 98.75 183 ASN A C 1
ATOM 1473 O O . ASN A 1 183 ? 2.648 -10.689 -21.153 1.00 98.75 183 ASN A O 1
ATOM 1477 N N . TYR A 1 184 ? 3.175 -10.384 -18.995 1.00 98.62 184 TYR A N 1
ATOM 1478 C CA . TYR A 1 184 ? 4.217 -9.373 -19.192 1.00 98.62 184 TYR A CA 1
ATOM 1479 C C . TYR A 1 184 ? 5.635 -9.931 -19.037 1.00 98.62 184 TYR A C 1
ATOM 1481 O O . TYR A 1 184 ? 6.602 -9.174 -18.996 1.00 98.62 184 TYR A O 1
ATOM 1489 N N . ARG A 1 185 ? 5.785 -11.260 -18.991 1.00 98.25 185 ARG A N 1
ATOM 1490 C CA . ARG A 1 185 ? 7.078 -11.942 -18.804 1.00 98.25 185 ARG A CA 1
ATOM 1491 C C . ARG A 1 185 ? 8.144 -11.621 -19.859 1.00 98.25 185 ARG A C 1
ATOM 1493 O O . ARG A 1 185 ? 9.308 -11.931 -19.639 1.00 98.25 185 ARG A O 1
ATOM 1500 N N . SER A 1 186 ? 7.748 -11.092 -21.017 1.00 97.69 186 SER A N 1
ATOM 1501 C CA . SER A 1 186 ? 8.656 -10.709 -22.104 1.00 97.69 186 SER A CA 1
ATOM 1502 C C . SER A 1 186 ? 9.161 -9.271 -21.999 1.00 97.69 186 SER A C 1
ATOM 1504 O O . SER A 1 186 ? 10.039 -8.898 -22.774 1.00 97.69 186 SER A O 1
ATOM 1506 N N . LEU A 1 187 ? 8.607 -8.454 -21.095 1.00 98.31 187 LEU A N 1
ATOM 1507 C CA . LEU A 1 187 ? 9.089 -7.091 -20.894 1.00 98.31 187 LEU A CA 1
ATOM 1508 C C . LEU A 1 187 ? 10.526 -7.103 -20.364 1.00 98.31 187 LEU A C 1
ATOM 1510 O O . LEU A 1 187 ? 10.899 -7.942 -19.545 1.00 98.31 187 LEU A O 1
ATOM 1514 N N . SER A 1 188 ? 11.321 -6.133 -20.803 1.00 97.69 188 SER A N 1
ATOM 1515 C CA . SER A 1 188 ? 12.717 -5.974 -20.405 1.00 97.69 188 SER A CA 1
ATOM 1516 C C . SER A 1 188 ? 13.102 -4.499 -20.311 1.00 97.69 188 SER A C 1
ATOM 1518 O O . SER A 1 188 ? 12.589 -3.660 -21.052 1.00 97.69 188 SER A O 1
ATOM 1520 N N . ASN A 1 189 ? 14.032 -4.171 -19.413 1.00 95.94 189 ASN A N 1
ATOM 1521 C CA . ASN A 1 189 ? 14.687 -2.861 -19.378 1.00 95.94 189 ASN A CA 1
ATOM 1522 C C . ASN A 1 189 ? 15.846 -2.746 -20.396 1.00 95.94 189 ASN A C 1
ATOM 1524 O O . ASN A 1 189 ? 16.418 -1.667 -20.553 1.00 95.94 189 ASN A O 1
ATOM 1528 N N . GLY A 1 190 ? 16.177 -3.834 -21.099 1.00 96.88 190 GLY A N 1
ATOM 1529 C CA . GLY A 1 190 ? 17.187 -3.885 -22.152 1.00 96.88 190 GLY A CA 1
ATOM 1530 C C . GLY A 1 190 ? 16.631 -3.669 -23.563 1.00 96.88 190 GLY A C 1
ATOM 1531 O O . GLY A 1 190 ? 15.424 -3.585 -23.795 1.00 96.88 190 GLY A O 1
ATOM 1532 N N . THR A 1 191 ? 17.539 -3.590 -24.534 1.00 97.06 191 THR A N 1
ATOM 1533 C CA . THR A 1 191 ? 17.188 -3.592 -25.960 1.00 97.06 191 THR A CA 1
ATOM 1534 C C . THR A 1 191 ? 16.803 -5.012 -26.398 1.00 97.06 191 THR A C 1
ATOM 1536 O O . THR A 1 191 ? 17.576 -5.931 -26.129 1.00 97.06 191 THR A O 1
ATOM 1539 N N . PRO A 1 192 ? 15.653 -5.218 -27.067 1.00 96.56 192 PRO A N 1
ATOM 1540 C CA . PRO A 1 192 ? 15.220 -6.545 -27.491 1.00 96.56 192 PRO A CA 1
ATOM 1541 C C . PRO A 1 192 ? 16.015 -7.051 -28.701 1.00 96.56 192 PRO A C 1
ATOM 1543 O O . PRO A 1 192 ? 16.448 -6.269 -29.550 1.00 96.56 192 PRO A O 1
ATOM 1546 N N . GLU A 1 193 ? 16.145 -8.372 -28.810 1.00 96.31 193 GLU A N 1
ATOM 1547 C CA . GLU A 1 193 ? 16.610 -9.034 -30.031 1.00 96.31 193 GLU A CA 1
ATOM 1548 C C . GLU A 1 193 ? 15.482 -9.119 -31.076 1.00 96.31 193 GLU A C 1
ATOM 1550 O O . GLU A 1 193 ? 14.292 -9.150 -30.745 1.00 96.31 193 GLU A O 1
ATOM 1555 N N . ASN A 1 194 ? 15.842 -9.192 -32.362 1.00 97.00 194 ASN A N 1
ATOM 1556 C CA . ASN A 1 194 ? 14.865 -9.406 -33.429 1.00 97.00 194 ASN A CA 1
ATOM 1557 C C . ASN A 1 194 ? 14.424 -10.880 -33.476 1.00 97.00 194 ASN A C 1
ATOM 1559 O O . ASN A 1 194 ? 15.029 -11.704 -34.161 1.00 97.00 194 ASN A O 1
ATOM 1563 N N . HIS A 1 195 ? 13.328 -11.191 -32.785 1.00 96.06 195 HIS A N 1
ATOM 1564 C CA . HIS A 1 195 ? 12.663 -12.497 -32.852 1.00 96.06 195 HIS A CA 1
ATOM 1565 C C . HIS A 1 195 ? 11.511 -12.558 -33.871 1.00 96.06 195 HIS A C 1
ATOM 1567 O O . HIS A 1 195 ? 10.834 -13.580 -33.954 1.00 96.06 195 HIS A O 1
ATOM 1573 N N . PHE A 1 196 ? 11.263 -11.493 -34.647 1.00 97.19 196 PHE A N 1
ATOM 1574 C CA . PHE A 1 196 ? 10.180 -11.474 -35.638 1.00 97.19 196 PHE A CA 1
ATOM 1575 C C . PHE A 1 196 ? 10.491 -12.395 -36.825 1.00 97.19 196 PHE A C 1
ATOM 1577 O O . PHE A 1 196 ? 9.686 -13.247 -37.193 1.00 97.19 196 PHE A O 1
ATOM 1584 N N . SER A 1 197 ? 11.663 -12.219 -37.441 1.00 97.25 197 SER A N 1
ATOM 1585 C CA . SER A 1 197 ? 12.169 -13.061 -38.529 1.00 97.25 197 SER A CA 1
ATOM 1586 C C . SER A 1 197 ? 13.647 -12.767 -38.771 1.00 97.25 197 SER A C 1
ATOM 1588 O O . SER A 1 197 ? 14.056 -11.608 -38.764 1.00 97.25 197 SER A O 1
ATOM 1590 N N . ASN A 1 198 ? 14.440 -13.801 -39.060 1.00 96.12 198 ASN A N 1
ATOM 1591 C CA . ASN A 1 198 ? 15.844 -13.661 -39.461 1.00 96.12 198 ASN A CA 1
ATOM 1592 C C . ASN A 1 198 ? 16.027 -13.270 -40.943 1.00 96.12 198 ASN A C 1
ATOM 1594 O O . ASN A 1 198 ? 17.157 -13.094 -41.389 1.00 96.12 198 ASN A O 1
ATOM 1598 N N . GLN A 1 199 ? 14.938 -13.150 -41.710 1.00 98.12 199 GLN A N 1
ATOM 1599 C CA . GLN A 1 199 ? 14.973 -12.790 -43.135 1.00 98.12 199 GLN A CA 1
ATOM 1600 C C . GLN A 1 199 ? 14.967 -11.278 -43.374 1.00 98.12 199 GLN A C 1
ATOM 1602 O O . GLN A 1 199 ? 15.270 -10.826 -44.476 1.00 98.12 199 GLN A O 1
ATOM 1607 N N . ILE A 1 200 ? 14.601 -10.496 -42.357 1.00 96.50 200 ILE A N 1
ATOM 1608 C CA . ILE A 1 200 ? 14.561 -9.037 -42.417 1.00 96.50 200 ILE A CA 1
ATOM 1609 C C . ILE A 1 200 ? 15.332 -8.458 -41.234 1.00 96.50 200 ILE A C 1
ATOM 1611 O O . ILE A 1 200 ? 15.247 -8.966 -40.117 1.00 96.50 200 ILE A O 1
ATOM 1615 N N . SER A 1 201 ? 16.075 -7.382 -41.481 1.00 96.94 201 SER A N 1
ATOM 1616 C CA . SER A 1 201 ? 16.685 -6.586 -40.417 1.00 96.94 201 SER A CA 1
ATOM 1617 C C . SER A 1 201 ? 15.682 -5.534 -39.959 1.00 96.94 201 SER A C 1
ATOM 1619 O O . SER A 1 201 ? 15.192 -4.763 -40.783 1.00 96.94 201 SER A O 1
ATOM 1621 N N . LEU A 1 202 ? 15.362 -5.516 -38.666 1.00 97.25 202 LEU A N 1
ATOM 1622 C CA . LEU A 1 202 ? 14.516 -4.497 -38.046 1.00 97.25 202 LEU A CA 1
ATOM 1623 C C . LEU A 1 202 ? 15.385 -3.618 -37.147 1.00 97.25 202 LEU A C 1
ATOM 1625 O O . LEU A 1 202 ? 16.006 -4.118 -36.208 1.00 97.25 202 LEU A O 1
ATOM 1629 N N . ASP A 1 203 ? 15.429 -2.321 -37.441 1.00 97.56 203 ASP A N 1
ATOM 1630 C CA . ASP A 1 203 ? 16.282 -1.379 -36.721 1.00 97.56 203 ASP A CA 1
ATOM 1631 C C . ASP A 1 203 ? 15.721 -1.044 -35.331 1.00 97.56 203 ASP A C 1
ATOM 1633 O O . ASP A 1 203 ? 14.533 -0.753 -35.155 1.00 97.56 203 ASP A O 1
ATOM 1637 N N . VAL A 1 204 ? 16.607 -1.006 -34.332 1.00 97.25 204 VAL A N 1
ATOM 1638 C CA . VAL A 1 204 ? 16.294 -0.503 -32.987 1.00 97.25 204 VAL A CA 1
ATOM 1639 C C . VAL A 1 204 ? 16.288 1.025 -33.030 1.00 97.25 204 VAL A C 1
ATOM 1641 O O . VAL A 1 204 ? 17.290 1.684 -32.757 1.00 97.25 204 VAL A O 1
ATOM 1644 N N . TYR A 1 205 ? 15.147 1.599 -33.403 1.00 96.94 205 TYR A N 1
ATOM 1645 C CA . TYR A 1 205 ? 15.018 3.042 -33.619 1.00 96.94 205 TYR A CA 1
ATOM 1646 C C . TYR A 1 205 ? 14.888 3.864 -32.325 1.00 96.94 205 TYR A C 1
ATOM 1648 O O . TYR A 1 205 ? 14.972 5.090 -32.369 1.00 96.94 205 TYR A O 1
ATOM 1656 N N . SER A 1 206 ? 14.648 3.223 -31.174 1.00 97.75 206 SER A N 1
ATOM 1657 C CA . SER A 1 206 ? 14.424 3.911 -29.898 1.00 97.75 206 SER A CA 1
ATOM 1658 C C . SER A 1 206 ? 15.019 3.157 -28.711 1.00 97.75 206 SER A C 1
ATOM 1660 O O . SER A 1 206 ? 15.097 1.930 -28.691 1.00 97.75 206 SER A O 1
ATOM 1662 N N . ARG A 1 207 ? 15.384 3.901 -27.660 1.00 96.00 207 ARG A N 1
ATOM 1663 C CA . ARG A 1 207 ? 15.638 3.319 -26.334 1.00 96.00 207 ARG A CA 1
ATOM 1664 C C . ARG A 1 207 ? 14.311 2.913 -25.688 1.00 96.00 207 ARG A C 1
ATOM 1666 O O . ARG A 1 207 ? 13.271 3.502 -25.974 1.00 96.00 207 ARG A O 1
ATOM 1673 N N . GLY A 1 208 ? 14.355 1.912 -24.810 1.00 95.31 208 GLY A N 1
ATOM 1674 C CA . GLY A 1 208 ? 13.173 1.433 -24.085 1.00 95.31 208 GLY A CA 1
ATOM 1675 C C . GLY A 1 208 ? 12.256 0.507 -24.890 1.00 95.31 208 GLY A C 1
ATOM 1676 O O . GLY A 1 208 ? 11.180 0.167 -24.409 1.00 95.31 208 GLY A O 1
ATOM 1677 N N . MET A 1 209 ? 12.672 0.053 -26.080 1.00 98.25 209 MET A N 1
ATOM 1678 C CA . MET A 1 209 ? 11.879 -0.882 -26.891 1.00 98.25 209 MET A CA 1
ATOM 1679 C C . MET A 1 209 ? 11.619 -2.231 -26.194 1.00 98.25 209 MET A C 1
ATOM 1681 O O . MET A 1 209 ? 10.647 -2.897 -26.531 1.00 98.25 209 MET A O 1
ATOM 1685 N N . GLY A 1 210 ? 12.416 -2.618 -25.190 1.00 97.94 210 GLY A N 1
ATOM 1686 C CA . GLY A 1 210 ? 12.142 -3.806 -24.371 1.00 97.94 210 GLY A CA 1
ATOM 1687 C C . GLY A 1 210 ? 10.888 -3.678 -23.497 1.00 97.94 210 GLY A C 1
ATOM 1688 O O . GLY A 1 210 ? 10.308 -4.686 -23.105 1.00 97.94 210 GLY A O 1
ATOM 1689 N N . GLY A 1 211 ? 10.434 -2.450 -23.226 1.00 97.38 211 GLY A N 1
ATOM 1690 C CA . GLY A 1 211 ? 9.205 -2.165 -22.485 1.00 97.38 211 GLY A CA 1
ATOM 1691 C C . GLY A 1 211 ? 7.949 -2.088 -23.360 1.00 97.38 211 GLY A C 1
ATOM 1692 O O . GLY A 1 211 ? 6.880 -1.749 -22.850 1.00 97.38 211 GLY A O 1
ATOM 1693 N N . LEU A 1 212 ? 8.048 -2.353 -24.671 1.00 97.50 212 LEU A N 1
ATOM 1694 C CA . LEU A 1 212 ? 6.886 -2.356 -25.563 1.00 97.50 212 LEU A CA 1
ATOM 1695 C C . LEU A 1 212 ? 5.856 -3.391 -25.088 1.00 97.50 212 LEU A C 1
ATOM 1697 O O . LEU A 1 212 ? 6.170 -4.564 -24.911 1.00 97.50 212 LEU A O 1
ATOM 1701 N N . GLY A 1 213 ? 4.618 -2.938 -24.885 1.00 97.69 213 GLY A N 1
ATOM 1702 C CA . GLY A 1 213 ? 3.532 -3.734 -24.303 1.00 97.69 213 GLY A CA 1
ATOM 1703 C C . GLY A 1 213 ? 3.217 -3.396 -22.843 1.00 97.69 213 GLY A C 1
ATOM 1704 O O . GLY A 1 213 ? 2.166 -3.801 -22.352 1.00 97.69 213 GLY A O 1
ATOM 1705 N N . LEU A 1 214 ? 4.059 -2.614 -22.154 1.00 98.56 214 LEU A N 1
ATOM 1706 C CA . LEU A 1 214 ? 3.738 -2.113 -20.817 1.00 98.56 214 LEU A CA 1
ATOM 1707 C C . LEU A 1 214 ? 2.507 -1.179 -20.876 1.00 98.56 214 LEU A C 1
ATOM 1709 O O . LEU A 1 214 ? 2.508 -0.221 -21.656 1.00 98.56 214 LEU A O 1
ATOM 1713 N N . PRO A 1 215 ? 1.451 -1.418 -20.075 1.00 98.38 215 PRO A N 1
ATOM 1714 C CA . PRO A 1 215 ? 0.217 -0.652 -20.175 1.00 98.38 215 PRO A CA 1
ATOM 1715 C C . PRO A 1 215 ? 0.388 0.756 -19.588 1.00 98.38 215 PRO A C 1
ATOM 1717 O O . PRO A 1 215 ? 0.923 0.933 -18.496 1.00 98.38 215 PRO A O 1
ATOM 1720 N N . GLY A 1 216 ? -0.099 1.766 -20.316 1.00 97.31 216 GLY A N 1
ATOM 1721 C CA . GLY A 1 216 ? 0.040 3.183 -19.951 1.00 97.31 216 GLY A CA 1
ATOM 1722 C C . GLY A 1 216 ? -1.224 3.864 -19.417 1.00 97.31 216 GLY A C 1
ATOM 1723 O O . GLY A 1 216 ? -1.164 5.047 -19.104 1.00 97.31 216 GLY A O 1
ATOM 1724 N N . VAL A 1 217 ? -2.358 3.161 -19.338 1.00 96.81 217 VAL A N 1
ATOM 1725 C CA . VAL A 1 217 ? -3.637 3.740 -18.879 1.00 96.81 217 VAL A CA 1
ATOM 1726 C C . VAL A 1 217 ? -3.753 3.740 -17.347 1.00 96.81 217 VAL A C 1
ATOM 1728 O O . VAL A 1 217 ? -3.077 2.970 -16.668 1.00 96.81 217 VAL A O 1
ATOM 1731 N N . LEU A 1 218 ? -4.655 4.559 -16.796 1.00 97.62 218 LEU A N 1
ATOM 1732 C CA . LEU A 1 218 ? -4.818 4.767 -15.344 1.00 97.62 218 LEU A CA 1
ATOM 1733 C C . LEU A 1 218 ? -5.678 3.704 -14.633 1.00 97.62 218 LEU A C 1
ATOM 1735 O O . LEU A 1 218 ? -5.975 3.824 -13.440 1.00 97.62 218 LEU A O 1
ATOM 1739 N N . SER A 1 219 ? -6.073 2.641 -15.341 1.00 98.12 219 SER A N 1
ATOM 1740 C CA . SER A 1 219 ? -6.828 1.536 -14.743 1.00 98.12 219 SER A CA 1
ATOM 1741 C C . SER A 1 219 ? -6.030 0.866 -13.618 1.00 98.12 219 SER A C 1
ATOM 1743 O O . SER A 1 219 ? -4.798 0.862 -13.631 1.00 98.12 219 SER A O 1
ATOM 1745 N N . SER A 1 220 ? -6.725 0.258 -12.655 1.00 98.50 220 SER A N 1
ATOM 1746 C CA . SER A 1 220 ? -6.074 -0.413 -11.523 1.00 98.50 220 SER A CA 1
ATOM 1747 C C . SER A 1 220 ? -5.070 -1.481 -11.959 1.00 98.50 220 SER A C 1
ATOM 1749 O O . SER A 1 220 ? -3.932 -1.468 -11.504 1.00 98.50 220 SER A O 1
ATOM 1751 N N . VAL A 1 221 ? -5.464 -2.370 -12.875 1.00 98.69 221 VAL A N 1
ATOM 1752 C CA . VAL A 1 221 ? -4.596 -3.446 -13.378 1.00 98.69 221 VAL A CA 1
ATOM 1753 C C . VAL A 1 221 ? -3.400 -2.873 -14.139 1.00 98.69 221 VAL A C 1
ATOM 1755 O O . VAL A 1 221 ? -2.275 -3.336 -13.975 1.00 98.69 221 VAL A O 1
ATOM 1758 N N . SER A 1 222 ? -3.613 -1.831 -14.946 1.00 98.75 222 SER A N 1
ATOM 1759 C CA . SER A 1 222 ? -2.527 -1.182 -15.687 1.00 98.75 222 SER A CA 1
ATOM 1760 C C . SER A 1 222 ? -1.517 -0.513 -14.757 1.00 98.75 222 SER A C 1
ATOM 1762 O O . SER A 1 222 ? -0.316 -0.715 -14.928 1.00 98.75 222 SER A O 1
ATOM 1764 N N . ARG A 1 223 ? -1.985 0.212 -13.733 1.00 98.81 223 ARG A N 1
ATOM 1765 C CA . ARG A 1 223 ? -1.117 0.793 -12.701 1.00 98.81 223 ARG A CA 1
ATOM 1766 C C . ARG A 1 223 ? -0.394 -0.280 -11.897 1.00 98.81 223 ARG A C 1
ATOM 1768 O O . ARG A 1 223 ? 0.781 -0.095 -11.613 1.00 98.81 223 ARG A O 1
ATOM 1775 N N . PHE A 1 224 ? -1.040 -1.406 -11.589 1.00 98.94 224 PHE A N 1
ATOM 1776 C CA . PHE A 1 224 ? -0.393 -2.524 -10.900 1.00 98.94 224 PHE A CA 1
ATOM 1777 C C . PHE A 1 224 ? 0.790 -3.051 -11.717 1.00 98.94 224 PHE A C 1
ATOM 1779 O O . PHE A 1 224 ? 1.917 -3.044 -11.236 1.00 98.94 224 PHE A O 1
ATOM 1786 N N . VAL A 1 225 ? 0.560 -3.399 -12.988 1.00 98.94 225 VAL A N 1
ATOM 1787 C CA . VAL A 1 225 ? 1.610 -3.886 -13.898 1.00 98.94 225 VAL A CA 1
ATOM 1788 C C . VAL A 1 225 ? 2.738 -2.863 -14.045 1.00 98.94 225 VAL A C 1
ATOM 1790 O O . VAL A 1 225 ? 3.911 -3.218 -13.926 1.00 98.94 225 VAL A O 1
ATOM 1793 N N . LYS A 1 226 ? 2.396 -1.590 -14.285 1.00 98.88 226 LYS A N 1
ATOM 1794 C CA . LYS A 1 226 ? 3.375 -0.518 -14.484 1.00 98.88 226 LYS A CA 1
ATOM 1795 C C . LYS A 1 226 ? 4.208 -0.268 -13.232 1.00 98.88 226 LYS A C 1
ATOM 1797 O O . LYS A 1 226 ? 5.430 -0.306 -13.321 1.00 98.88 226 LYS A O 1
ATOM 1802 N N . ALA A 1 227 ? 3.574 -0.100 -12.071 1.00 98.88 227 ALA A N 1
ATOM 1803 C CA . ALA A 1 227 ? 4.272 0.100 -10.806 1.00 98.88 227 ALA A CA 1
ATOM 1804 C C . ALA A 1 227 ? 5.169 -1.096 -10.465 1.00 98.88 227 ALA A C 1
ATOM 1806 O O . ALA A 1 227 ? 6.323 -0.891 -10.103 1.00 98.88 227 ALA A O 1
ATOM 1807 N N . THR A 1 228 ? 4.692 -2.334 -10.644 1.00 98.88 228 THR A N 1
ATOM 1808 C CA . THR A 1 228 ? 5.503 -3.540 -10.427 1.00 98.88 228 THR A CA 1
ATOM 1809 C C . THR A 1 228 ? 6.723 -3.570 -11.342 1.00 98.88 228 THR A C 1
ATOM 1811 O O . THR A 1 228 ? 7.841 -3.715 -10.848 1.00 98.88 228 THR A O 1
ATOM 1814 N N . PHE A 1 229 ? 6.548 -3.386 -12.654 1.00 98.88 229 PHE A N 1
ATOM 1815 C CA . PHE A 1 229 ? 7.667 -3.405 -13.597 1.00 98.88 229 PHE A CA 1
ATOM 1816 C C . PHE A 1 229 ? 8.676 -2.287 -13.306 1.00 98.88 229 PHE A C 1
ATOM 1818 O O . PHE A 1 229 ? 9.877 -2.550 -13.236 1.00 98.88 229 PHE A O 1
ATOM 1825 N N . THR A 1 230 ? 8.199 -1.058 -13.084 1.00 98.81 230 THR A N 1
ATOM 1826 C CA . THR A 1 230 ? 9.047 0.098 -12.768 1.00 98.81 230 THR A CA 1
ATOM 1827 C C . THR A 1 230 ? 9.812 -0.111 -11.464 1.00 98.81 230 THR A C 1
ATOM 1829 O O . THR A 1 230 ? 11.016 0.110 -11.437 1.00 98.81 230 THR A O 1
ATOM 1832 N N . LYS A 1 231 ? 9.151 -0.593 -10.407 1.00 98.75 231 LYS A N 1
ATOM 1833 C CA . LYS A 1 231 ? 9.765 -0.866 -9.101 1.00 98.75 231 LYS A CA 1
ATOM 1834 C C . LYS A 1 231 ? 10.827 -1.965 -9.173 1.00 98.75 231 LYS A C 1
ATOM 1836 O O . LYS A 1 231 ? 11.910 -1.802 -8.628 1.00 98.75 231 LYS A O 1
ATOM 1841 N N . MET A 1 232 ? 10.527 -3.085 -9.832 1.00 98.19 232 MET A N 1
ATOM 1842 C CA . MET A 1 232 ? 11.431 -4.244 -9.890 1.00 98.19 232 MET A CA 1
ATOM 1843 C C . MET A 1 232 ? 12.661 -4.021 -10.779 1.00 98.19 232 MET A C 1
ATOM 1845 O O . MET A 1 232 ? 13.630 -4.763 -10.665 1.00 98.19 232 MET A O 1
ATOM 1849 N N . ASN A 1 233 ? 12.627 -3.009 -11.648 1.00 98.19 233 ASN A N 1
ATOM 1850 C CA . ASN A 1 233 ? 13.746 -2.619 -12.508 1.00 98.19 233 ASN A CA 1
ATOM 1851 C C . ASN A 1 233 ? 14.355 -1.264 -12.108 1.00 98.19 233 ASN A C 1
ATOM 1853 O O . ASN A 1 233 ? 15.189 -0.732 -12.842 1.00 98.19 233 ASN A O 1
ATOM 1857 N N . ALA A 1 234 ? 13.921 -0.688 -10.982 1.00 97.31 234 ALA A N 1
ATOM 1858 C CA . ALA A 1 234 ? 14.477 0.543 -10.443 1.00 97.31 234 ALA A CA 1
ATOM 1859 C C . ALA A 1 234 ? 15.855 0.290 -9.824 1.00 97.31 234 ALA A C 1
ATOM 1861 O O . ALA A 1 234 ? 16.125 -0.781 -9.283 1.00 97.31 234 ALA A O 1
ATOM 1862 N N . ALA A 1 235 ? 16.708 1.307 -9.877 1.00 95.12 235 ALA A N 1
ATOM 1863 C CA . ALA A 1 235 ? 17.988 1.325 -9.191 1.00 95.12 235 ALA A CA 1
ATOM 1864 C C . ALA A 1 235 ? 18.225 2.726 -8.626 1.00 95.12 235 ALA A C 1
ATOM 1866 O O . ALA A 1 235 ? 17.915 3.721 -9.280 1.00 95.12 235 ALA A O 1
ATOM 1867 N N . SER A 1 236 ? 18.792 2.794 -7.428 1.00 96.25 236 SER A N 1
ATOM 1868 C CA . SER A 1 236 ? 19.220 4.030 -6.774 1.00 96.25 236 SER A CA 1
ATOM 1869 C C . SER A 1 236 ? 20.510 3.780 -6.001 1.00 96.25 236 SER A C 1
ATOM 1871 O O . SER A 1 236 ? 20.845 2.630 -5.718 1.00 96.25 236 SER A O 1
ATOM 1873 N N . GLY A 1 237 ? 21.229 4.846 -5.649 1.00 95.56 237 GLY A N 1
ATOM 1874 C CA . GLY A 1 237 ? 22.259 4.760 -4.616 1.00 95.56 237 GLY A CA 1
ATOM 1875 C C . GLY A 1 237 ? 21.663 4.482 -3.229 1.00 95.56 237 GLY A C 1
ATOM 1876 O O . GLY A 1 237 ? 20.443 4.481 -3.047 1.00 95.56 237 GLY A O 1
ATOM 1877 N N . ASP A 1 238 ? 22.543 4.286 -2.246 1.00 95.62 238 ASP A N 1
ATOM 1878 C CA . ASP A 1 238 ? 22.177 3.943 -0.861 1.00 95.62 238 ASP A CA 1
ATOM 1879 C C . ASP A 1 238 ? 21.930 5.166 0.037 1.00 95.62 238 ASP A C 1
ATOM 1881 O O . ASP A 1 238 ? 21.696 5.018 1.239 1.00 95.62 238 ASP A O 1
ATOM 1885 N N . SER A 1 239 ? 22.032 6.392 -0.493 1.00 97.56 239 SER A N 1
ATOM 1886 C CA . SER A 1 239 ? 21.695 7.578 0.294 1.00 97.56 239 SER A CA 1
ATOM 1887 C C . SER A 1 239 ? 20.180 7.718 0.444 1.00 97.56 239 SER A C 1
ATOM 1889 O O . SER A 1 239 ? 19.412 7.348 -0.449 1.00 97.56 239 SER A O 1
ATOM 1891 N N . GLU A 1 240 ? 19.749 8.301 1.565 1.00 98.12 240 GLU A N 1
ATOM 1892 C CA . GLU A 1 240 ? 18.328 8.547 1.837 1.00 98.12 240 GLU A CA 1
ATOM 1893 C C . GLU A 1 240 ? 17.685 9.370 0.713 1.00 98.12 240 GLU A C 1
ATOM 1895 O O . GLU A 1 240 ? 16.646 8.995 0.185 1.00 98.12 240 GLU A O 1
ATOM 1900 N N . SER A 1 241 ? 18.351 10.446 0.278 1.00 98.06 241 SER A N 1
ATOM 1901 C CA . SER A 1 241 ? 17.856 11.333 -0.784 1.00 98.06 241 SER A CA 1
ATOM 1902 C C . SER A 1 241 ? 17.658 10.602 -2.119 1.00 98.06 241 SER A C 1
ATOM 1904 O O . SER A 1 241 ? 16.648 10.797 -2.793 1.00 98.06 241 SER A O 1
ATOM 1906 N N . GLU A 1 242 ? 18.595 9.732 -2.506 1.00 98.12 242 GLU A N 1
ATOM 1907 C CA . GLU A 1 242 ? 18.476 8.939 -3.736 1.00 98.12 242 GLU A CA 1
ATOM 1908 C C . GLU A 1 242 ? 17.377 7.880 -3.626 1.00 98.12 242 GLU A C 1
ATOM 1910 O O . GLU A 1 242 ? 16.607 7.694 -4.569 1.00 98.12 242 GLU A O 1
ATOM 1915 N N . SER A 1 243 ? 17.269 7.225 -2.468 1.00 98.12 243 SER A N 1
ATOM 1916 C CA . SER A 1 243 ? 16.275 6.181 -2.220 1.00 98.12 243 SER A CA 1
ATOM 1917 C C . SER A 1 243 ? 14.849 6.741 -2.235 1.00 98.12 243 SER A C 1
ATOM 1919 O O . SER A 1 243 ? 13.996 6.218 -2.955 1.00 98.12 243 SER A O 1
ATOM 1921 N N . ILE A 1 244 ? 14.591 7.852 -1.529 1.00 97.88 244 ILE A N 1
ATOM 1922 C CA . ILE A 1 244 ? 13.276 8.515 -1.544 1.00 97.88 244 ILE A CA 1
ATOM 1923 C C . ILE A 1 244 ? 12.963 9.120 -2.915 1.00 97.88 244 ILE A C 1
ATOM 1925 O O . ILE A 1 244 ? 11.821 9.055 -3.366 1.00 97.88 244 ILE A O 1
ATOM 1929 N N . SER A 1 245 ? 13.964 9.670 -3.613 1.00 98.44 245 SER A N 1
ATOM 1930 C CA . SER A 1 245 ? 13.782 10.198 -4.969 1.00 98.44 245 SER A CA 1
ATOM 1931 C C . SER A 1 245 ? 13.316 9.091 -5.915 1.00 98.44 245 SER A C 1
ATOM 1933 O O . SER A 1 245 ? 12.309 9.239 -6.612 1.00 98.44 245 SER A O 1
ATOM 1935 N N . GLN A 1 246 ? 13.979 7.932 -5.874 1.00 98.75 246 GLN A N 1
ATOM 1936 C CA . GLN A 1 246 ? 13.591 6.778 -6.679 1.00 98.75 246 GLN A CA 1
ATOM 1937 C C . GLN A 1 246 ? 12.204 6.250 -6.293 1.00 98.75 246 GLN A C 1
ATOM 1939 O O . GLN A 1 246 ? 11.412 5.925 -7.179 1.00 98.75 246 GLN A O 1
ATOM 1944 N N . PHE A 1 247 ? 11.874 6.227 -4.998 1.00 98.69 247 PHE A N 1
ATOM 1945 C CA . PHE A 1 247 ? 10.543 5.869 -4.503 1.00 98.69 247 PHE A CA 1
ATOM 1946 C C . PHE A 1 247 ? 9.443 6.737 -5.131 1.00 98.69 247 PHE A C 1
ATOM 1948 O O . PHE A 1 247 ? 8.468 6.219 -5.685 1.00 98.69 247 PHE A O 1
ATOM 1955 N N . PHE A 1 248 ? 9.625 8.060 -5.116 1.00 98.69 248 PHE A N 1
ATOM 1956 C CA . PHE A 1 248 ? 8.683 8.993 -5.730 1.00 98.69 248 PHE A CA 1
ATOM 1957 C C . PHE A 1 248 ? 8.657 8.894 -7.257 1.00 98.69 248 PHE A C 1
ATOM 1959 O O . PHE A 1 248 ? 7.585 9.018 -7.838 1.00 98.69 248 PHE A O 1
ATOM 1966 N N . HIS A 1 249 ? 9.774 8.597 -7.926 1.00 98.75 249 HIS A N 1
ATOM 1967 C CA . HIS A 1 249 ? 9.763 8.330 -9.369 1.00 98.75 249 HIS A CA 1
ATOM 1968 C C . HIS A 1 249 ? 8.958 7.073 -9.735 1.00 98.75 249 HIS A C 1
ATOM 1970 O O . HIS A 1 249 ? 8.275 7.062 -10.763 1.00 98.75 249 HIS A O 1
ATOM 1976 N N . ILE A 1 250 ? 8.984 6.032 -8.896 1.00 98.81 250 ILE A N 1
ATOM 1977 C CA . ILE A 1 250 ? 8.150 4.837 -9.088 1.00 98.81 250 ILE A CA 1
ATOM 1978 C C . ILE A 1 250 ? 6.669 5.205 -8.940 1.00 98.81 250 ILE A C 1
ATOM 1980 O O . ILE A 1 250 ? 5.878 4.897 -9.833 1.00 98.81 250 ILE A O 1
ATOM 1984 N N . LEU A 1 251 ? 6.284 5.897 -7.863 1.00 98.75 251 LEU A N 1
ATOM 1985 C CA . LEU A 1 251 ? 4.895 6.327 -7.654 1.00 98.75 251 LEU A CA 1
ATOM 1986 C C . LEU A 1 251 ? 4.409 7.315 -8.725 1.00 98.75 251 LEU A C 1
ATOM 1988 O O . LEU A 1 251 ? 3.290 7.178 -9.221 1.00 98.75 251 LEU A O 1
ATOM 1992 N N . GLY A 1 252 ? 5.258 8.252 -9.146 1.00 98.56 252 GLY A N 1
ATOM 1993 C CA . GLY A 1 252 ? 4.963 9.215 -10.209 1.00 98.56 252 GLY A CA 1
ATOM 1994 C C . GLY A 1 252 ? 4.708 8.550 -11.564 1.00 98.56 252 GLY A C 1
ATOM 1995 O O . GLY A 1 252 ? 3.972 9.076 -12.391 1.00 98.56 252 GLY A O 1
ATOM 1996 N N . SER A 1 253 ? 5.227 7.337 -11.792 1.00 98.56 253 SER A N 1
ATOM 1997 C CA . SER A 1 253 ? 4.941 6.587 -13.022 1.00 98.56 253 SER A CA 1
ATOM 1998 C C . SER A 1 253 ? 3.462 6.188 -13.170 1.00 98.56 253 SER A C 1
ATOM 2000 O O . SER A 1 253 ? 3.018 5.892 -14.284 1.00 98.56 253 SER A O 1
ATOM 2002 N N . VAL A 1 254 ? 2.703 6.182 -12.071 1.00 98.50 254 VAL A N 1
ATOM 2003 C CA . VAL A 1 254 ? 1.303 5.737 -11.984 1.00 98.50 254 VAL A CA 1
ATOM 2004 C C . VAL A 1 254 ? 0.404 6.745 -11.262 1.00 98.50 254 VAL A C 1
ATOM 2006 O O . VAL A 1 254 ? -0.690 6.385 -10.825 1.00 98.50 254 VAL A O 1
ATOM 2009 N N . GLU A 1 255 ? 0.856 7.990 -11.110 1.00 97.75 255 GLU A N 1
ATOM 2010 C CA . GLU A 1 255 ? 0.021 9.073 -10.589 1.00 97.75 255 GLU A CA 1
ATOM 2011 C C . GLU A 1 255 ? -1.101 9.418 -11.581 1.00 97.75 255 GLU A C 1
ATOM 2013 O O . GLU A 1 255 ? -0.963 9.223 -12.794 1.00 97.75 255 GLU A O 1
ATOM 2018 N N . GLN A 1 256 ? -2.209 9.946 -11.065 1.00 96.56 256 GLN A N 1
ATOM 2019 C CA . GLN A 1 256 ? -3.346 10.364 -11.881 1.00 96.56 256 GLN A CA 1
ATOM 2020 C C . GLN A 1 256 ? -3.366 11.883 -12.013 1.00 96.56 256 GLN A C 1
ATOM 2022 O O . GLN A 1 256 ? -3.449 12.610 -11.022 1.00 96.56 256 GLN A O 1
ATOM 2027 N N . GLN A 1 257 ? -3.279 12.370 -13.249 1.00 95.00 257 GLN A N 1
ATOM 2028 C CA . GLN A 1 257 ? -3.260 13.798 -13.535 1.00 95.00 257 GLN A CA 1
ATOM 2029 C C . GLN A 1 257 ? -4.685 14.349 -13.576 1.00 95.00 257 GLN A C 1
ATOM 2031 O O . GLN A 1 257 ? -5.598 13.740 -14.127 1.00 95.00 257 GLN A O 1
ATOM 2036 N N . LYS A 1 258 ? -4.880 15.557 -13.042 1.00 92.25 258 LYS A N 1
ATOM 2037 C CA . LYS A 1 258 ? -6.178 16.234 -13.102 1.00 92.25 258 LYS A CA 1
ATOM 2038 C C . LYS A 1 258 ? -6.629 16.409 -14.559 1.00 92.25 258 LYS A C 1
ATOM 2040 O O . LYS A 1 258 ? -5.963 17.096 -15.330 1.00 92.25 258 LYS A O 1
ATOM 2045 N N . GLY A 1 259 ? -7.798 15.860 -14.888 1.00 91.69 259 GLY A N 1
ATOM 2046 C CA . GLY A 1 259 ? -8.402 15.940 -16.224 1.00 91.69 259 GLY A CA 1
ATOM 2047 C C . GLY A 1 259 ? -8.164 14.718 -17.117 1.00 91.69 259 GLY A C 1
ATOM 2048 O O . GLY A 1 259 ? -8.588 14.758 -18.271 1.00 91.69 259 GLY A O 1
ATOM 2049 N N . VAL A 1 260 ? -7.519 13.667 -16.600 1.00 82.31 260 VAL A N 1
ATOM 2050 C CA . VAL A 1 260 ? -7.302 12.371 -17.269 1.00 82.31 260 VAL A CA 1
ATOM 2051 C C . VAL A 1 260 ? -7.974 11.253 -16.480 1.00 82.31 260 VAL A C 1
ATOM 2053 O O . VAL A 1 260 ? -8.041 11.378 -15.237 1.00 82.31 260 VAL A O 1
#

Radius of gyration: 20.1 Å; Cα contacts (8 Å, |Δi|>4): 494; chains: 1; bounding box: 46×34×70 Å

InterPro domains:
  IPR029055 Nucleophile aminohydrolases, N-terminal [SSF56235] (2-259)
  IPR029132 Choloylglycine hydrolase/NAAA C-terminal [PF02275] (2-260)
  IPR047711 Conjugated bile acid hydrolase [NF038245] (1-259)
  IPR052193 Peptidase C59 family enzymes [PTHR35527] (1-259)